Protein AF-A0A395RBD6-F1 (afdb_monomer_lite)

Foldseek 3Di:
DDDVVDLPDFDALPDDALDDDRVQRSVLSVVLSVLVVCCVVPVPVRPPDAWPQFDADDQDPQDQDDDDPPDPVVPRGRGHPQNSLVNSLNSQNQHGDLVVQVVLDDQSSLLLPQHGSGVLSSLCGGDNHDNVVSSVCSNPVSSVVSVVVPSVVCCCVVPVVCCVVVVVVVVVVVVVVVVVVVVCVVPVVPPPPDDDDDDD

Organism: Fusarium sporotrichioides (NCBI:txid5514)

Radius of gyration: 26.31 Å; chains: 1; bounding box: 45×47×94 Å

Sequence 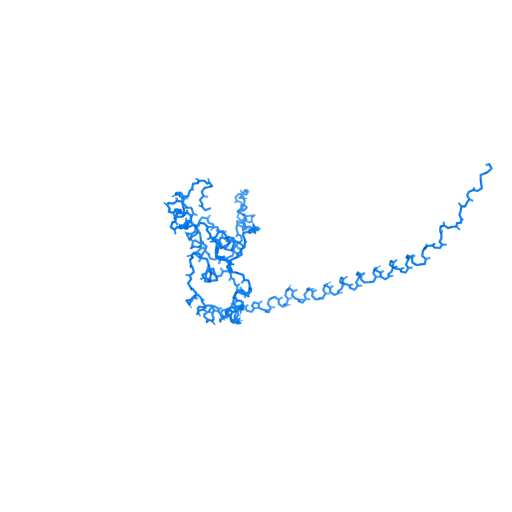(200 aa):
IYKEGDVTIGYIGFVRPAIGAIPPLAELQAQLWVLRLLQDRYPKEVPSTRDPEALETYELDYQLHARGNYSFWDTKRGVDHESYAYQLALDMGSAPCAWTVMKKGFKIFYTWAMGSNFNTKFRLVGPWKRNEAAENIMCNELFNVVKRSGGFVYLATYTLAPFLIFGTMSMALYAWFAIYNLFASCFGRRSEAGTSKTRK

Structure (mmCIF, N/CA/C/O backbone):
data_AF-A0A395RBD6-F1
#
_entry.id   AF-A0A395RBD6-F1
#
loop_
_atom_site.group_PDB
_atom_site.id
_atom_site.type_symbol
_atom_site.label_atom_id
_atom_site.label_alt_id
_atom_site.label_comp_id
_atom_site.label_asym_id
_atom_site.label_entity_id
_atom_site.label_seq_id
_atom_site.pdbx_PDB_ins_code
_atom_site.Cartn_x
_atom_site.Cartn_y
_atom_site.Cartn_z
_atom_site.occupancy
_atom_site.B_iso_or_equiv
_atom_site.auth_seq_id
_atom_site.auth_comp_id
_atom_site.auth_asym_id
_atom_site.auth_atom_id
_atom_site.pdbx_PDB_model_num
ATOM 1 N N . ILE A 1 1 ? -14.075 -9.346 1.133 1.00 85.75 1 ILE A N 1
ATOM 2 C CA . ILE A 1 1 ? -13.902 -9.612 2.589 1.00 85.75 1 ILE A CA 1
ATOM 3 C C . ILE A 1 1 ? -15.251 -9.841 3.241 1.00 85.75 1 ILE A C 1
ATOM 5 O O . ILE A 1 1 ? -15.414 -10.834 3.923 1.00 85.75 1 ILE A O 1
ATOM 9 N N . TYR A 1 2 ? -16.211 -8.958 3.016 1.00 88.50 2 TYR A N 1
ATOM 10 C CA . TYR A 1 2 ? -17.614 -9.128 3.384 1.00 88.50 2 TYR A CA 1
ATOM 11 C C . TYR A 1 2 ? -18.457 -9.069 2.104 1.00 88.50 2 TYR A C 1
ATOM 13 O O . TYR A 1 2 ? -17.916 -8.787 1.026 1.00 88.50 2 TYR A O 1
ATOM 21 N N . LYS A 1 3 ? -19.745 -9.390 2.203 1.00 86.50 3 LYS A N 1
ATOM 22 C CA . LYS A 1 3 ? -20.668 -9.320 1.068 1.00 86.50 3 LYS A CA 1
ATOM 23 C C . LYS A 1 3 ? -21.066 -7.862 0.839 1.00 86.50 3 LYS A C 1
ATOM 25 O O . LYS A 1 3 ? -21.309 -7.130 1.789 1.00 86.50 3 LYS A O 1
ATOM 30 N N . GLU A 1 4 ? -21.158 -7.431 -0.412 1.00 82.25 4 GLU A N 1
ATOM 31 C CA . GLU A 1 4 ? -21.652 -6.085 -0.706 1.00 82.25 4 GLU A CA 1
ATOM 32 C C . GLU A 1 4 ? -23.062 -5.882 -0.122 1.00 82.25 4 GLU A C 1
ATOM 34 O O . GLU A 1 4 ? -23.937 -6.740 -0.264 1.00 82.25 4 GLU A O 1
ATOM 39 N N . GLY A 1 5 ? -23.250 -4.773 0.598 1.00 84.44 5 GLY A N 1
ATOM 40 C CA . GLY A 1 5 ? -24.485 -4.466 1.323 1.00 84.44 5 GLY A CA 1
ATOM 41 C C . GLY A 1 5 ? -24.664 -5.180 2.670 1.00 84.44 5 GLY A C 1
ATOM 42 O O . GLY A 1 5 ? -25.632 -4.886 3.361 1.00 84.44 5 GLY A O 1
ATOM 43 N N . ASP A 1 6 ? -23.757 -6.078 3.072 1.00 91.56 6 ASP A N 1
ATOM 44 C CA . ASP A 1 6 ? -23.802 -6.749 4.378 1.00 91.56 6 ASP A CA 1
ATOM 45 C C . ASP A 1 6 ? -22.401 -6.883 4.997 1.00 91.56 6 ASP A C 1
ATOM 47 O O . ASP A 1 6 ? -21.588 -7.730 4.614 1.00 91.56 6 ASP A O 1
ATOM 51 N N . VAL A 1 7 ? -22.133 -6.038 5.995 1.00 93.81 7 VAL A N 1
ATOM 52 C CA . VAL A 1 7 ? -20.860 -5.994 6.732 1.00 93.81 7 VAL A CA 1
ATOM 53 C C . VAL A 1 7 ? -20.871 -6.828 8.016 1.00 93.81 7 VAL A C 1
ATOM 55 O O . VAL A 1 7 ? -19.865 -6.860 8.724 1.00 93.81 7 VAL A O 1
ATOM 58 N N . THR A 1 8 ? -21.971 -7.516 8.342 1.00 93.62 8 THR A N 1
ATOM 59 C CA . THR A 1 8 ? -22.118 -8.226 9.627 1.00 93.62 8 THR A CA 1
ATOM 60 C C . THR A 1 8 ? -21.184 -9.431 9.759 1.00 93.62 8 THR A C 1
ATOM 62 O O . THR A 1 8 ? -20.792 -9.790 10.870 1.00 93.62 8 THR A O 1
ATOM 65 N N . ILE A 1 9 ? -20.777 -10.024 8.631 1.00 94.31 9 ILE A N 1
ATOM 66 C CA . ILE A 1 9 ? -19.893 -11.191 8.562 1.00 94.31 9 ILE A CA 1
ATOM 67 C C . ILE A 1 9 ? -18.679 -10.870 7.681 1.00 94.31 9 ILE A C 1
ATOM 69 O O . ILE A 1 9 ? -18.818 -10.487 6.519 1.00 94.31 9 ILE A O 1
ATOM 73 N N . GLY A 1 10 ? -17.474 -11.063 8.228 1.00 92.50 10 GLY A N 1
ATOM 74 C CA . GLY A 1 10 ? -16.204 -10.878 7.525 1.00 92.50 10 GLY A CA 1
ATOM 75 C C . GLY A 1 10 ? -15.415 -12.179 7.380 1.00 92.50 10 GLY A C 1
ATOM 76 O O . GLY A 1 10 ? -15.199 -12.903 8.349 1.00 92.50 10 GLY A O 1
ATOM 77 N N . TYR A 1 11 ? -14.933 -12.454 6.169 1.00 92.12 11 TYR A N 1
ATOM 78 C CA . TYR A 1 11 ? -14.035 -13.565 5.854 1.00 92.12 11 TYR A CA 1
ATOM 79 C C . TYR A 1 11 ? -12.585 -13.074 5.845 1.00 92.12 11 TYR A C 1
ATOM 81 O O . TYR A 1 11 ? -12.179 -12.316 4.959 1.00 92.12 11 TYR A O 1
ATOM 89 N N . ILE A 1 12 ? -11.796 -13.524 6.822 1.00 94.19 12 ILE A N 1
ATOM 90 C CA . ILE A 1 12 ? -10.408 -13.093 7.042 1.00 94.19 12 ILE A CA 1
ATOM 91 C C . ILE A 1 12 ? -9.467 -14.291 6.911 1.00 94.19 12 ILE A C 1
ATOM 93 O O . ILE A 1 12 ? -9.759 -15.376 7.402 1.00 94.19 12 ILE A O 1
ATOM 97 N N . GLY A 1 13 ? -8.339 -14.108 6.228 1.00 89.56 13 GLY A N 1
ATOM 98 C CA . GLY A 1 13 ? -7.336 -15.153 6.011 1.00 89.56 13 GLY A CA 1
ATOM 99 C C . GLY A 1 13 ? -7.699 -16.168 4.923 1.00 89.56 13 GLY A C 1
ATOM 100 O O . GLY A 1 13 ? -6.885 -17.029 4.601 1.00 89.56 13 GLY A O 1
ATOM 101 N N . PHE A 1 14 ? -8.868 -16.040 4.286 1.00 86.50 14 PHE A N 1
ATOM 102 C CA . PHE A 1 14 ? -9.310 -16.882 3.164 1.00 86.50 14 PHE A CA 1
ATOM 103 C C . PHE A 1 14 ? -8.678 -16.464 1.823 1.00 86.50 14 PHE A C 1
ATOM 105 O O . PHE A 1 14 ? -9.319 -16.500 0.775 1.00 86.50 14 PHE A O 1
ATOM 112 N N . VAL A 1 15 ? -7.411 -16.050 1.850 1.00 83.06 15 VAL A N 1
ATOM 113 C CA . VAL A 1 15 ? -6.622 -15.692 0.667 1.00 83.06 15 VAL A CA 1
ATOM 114 C C . VAL A 1 15 ? -5.314 -16.467 0.675 1.00 83.06 15 VAL A C 1
ATOM 116 O O . VAL A 1 15 ? -4.671 -16.621 1.712 1.00 83.06 15 VAL A O 1
ATOM 119 N N . ARG A 1 16 ? -4.909 -16.958 -0.498 1.00 81.62 16 ARG A N 1
ATOM 120 C CA . ARG A 1 16 ? -3.630 -17.648 -0.683 1.00 81.62 16 ARG A CA 1
ATOM 121 C C . ARG A 1 16 ? -2.725 -16.793 -1.574 1.00 81.62 16 ARG A C 1
ATOM 123 O O . ARG A 1 16 ? -2.786 -16.951 -2.797 1.00 81.62 16 ARG A O 1
ATOM 130 N N . PRO A 1 17 ? -1.910 -15.896 -0.991 1.00 79.38 17 PRO A N 1
ATOM 131 C CA . PRO A 1 17 ? -0.970 -15.105 -1.769 1.00 79.38 17 PRO A CA 1
ATOM 132 C C . PRO A 1 17 ? 0.049 -16.013 -2.460 1.00 79.38 17 PRO A C 1
ATOM 134 O O . PRO A 1 17 ? 0.444 -17.051 -1.922 1.00 79.38 17 PRO A O 1
ATOM 137 N N . ALA A 1 18 ? 0.480 -15.622 -3.657 1.00 71.75 18 ALA A N 1
ATOM 138 C CA . ALA A 1 18 ? 1.516 -16.346 -4.390 1.00 71.75 18 ALA A CA 1
ATOM 139 C C . ALA A 1 18 ? 2.879 -16.314 -3.684 1.00 71.75 18 ALA A C 1
ATOM 141 O O . ALA A 1 18 ? 3.575 -17.326 -3.611 1.00 71.75 18 ALA A O 1
ATOM 142 N N . ILE A 1 19 ? 3.253 -15.129 -3.205 1.00 75.31 19 ILE A N 1
ATOM 143 C CA . ILE A 1 19 ? 4.509 -14.811 -2.530 1.00 75.31 19 ILE A CA 1
ATOM 144 C C . ILE A 1 19 ? 4.142 -13.822 -1.431 1.00 75.31 19 ILE A C 1
ATOM 146 O O . ILE A 1 19 ? 3.544 -12.802 -1.734 1.00 75.31 19 ILE A O 1
ATOM 150 N N . GLY A 1 20 ? 4.469 -14.120 -0.176 1.00 82.31 20 GLY A N 1
ATOM 151 C CA . GLY A 1 20 ? 4.182 -13.235 0.954 1.00 82.31 20 GLY A CA 1
ATOM 152 C C . GLY A 1 20 ? 3.430 -13.926 2.086 1.00 82.31 20 GLY A C 1
ATOM 153 O O . GLY A 1 20 ? 2.997 -15.074 1.981 1.00 82.31 20 GLY A O 1
ATOM 154 N N . ALA A 1 21 ? 3.317 -13.225 3.210 1.00 86.88 21 ALA A N 1
ATOM 155 C CA . ALA A 1 21 ? 2.772 -13.775 4.443 1.00 86.88 21 ALA A CA 1
ATOM 156 C C . ALA A 1 21 ? 1.261 -13.515 4.560 1.00 86.88 21 ALA A C 1
ATOM 158 O O . ALA A 1 21 ? 0.788 -12.409 4.294 1.00 86.88 21 ALA A O 1
ATOM 159 N N . ILE A 1 22 ? 0.511 -14.526 5.009 1.00 89.56 22 ILE A N 1
ATOM 160 C CA . ILE A 1 22 ? -0.931 -14.421 5.287 1.00 89.56 22 ILE A CA 1
ATOM 161 C C . ILE A 1 22 ? -1.225 -13.540 6.514 1.00 89.56 22 ILE A C 1
ATOM 163 O O . ILE A 1 22 ? -2.139 -12.727 6.411 1.00 89.56 22 ILE A O 1
ATOM 167 N N . PRO A 1 23 ? -0.489 -13.622 7.647 1.00 94.06 23 PRO A N 1
ATOM 168 C CA . PRO A 1 23 ? -0.835 -12.840 8.837 1.00 94.06 23 PRO A CA 1
ATOM 169 C C . PRO A 1 23 ? -0.911 -11.317 8.606 1.00 94.06 23 PRO A C 1
ATOM 171 O O . PRO A 1 23 ? -1.897 -10.725 9.039 1.00 94.06 23 PRO A O 1
ATOM 174 N N . PRO A 1 24 ? 0.018 -10.675 7.863 1.00 92.69 24 PRO A N 1
ATOM 175 C CA . PRO A 1 24 ? -0.110 -9.256 7.525 1.00 92.69 24 PRO A CA 1
ATOM 176 C C . PRO A 1 24 ? -1.350 -8.930 6.684 1.00 92.69 24 PRO A C 1
ATOM 178 O O . PRO A 1 24 ? -2.003 -7.918 6.923 1.00 92.69 24 PRO A O 1
ATOM 181 N N . LEU A 1 25 ? -1.716 -9.794 5.731 1.00 92.69 25 LEU A N 1
ATOM 182 C CA . LEU A 1 25 ? -2.937 -9.603 4.943 1.00 92.69 25 LEU A CA 1
ATOM 183 C C . LEU A 1 25 ? -4.185 -9.773 5.804 1.00 92.69 25 LEU A C 1
ATOM 185 O O . LEU A 1 25 ? -5.108 -8.976 5.695 1.00 92.69 25 LEU A O 1
ATOM 189 N N . ALA A 1 26 ? -4.208 -10.788 6.667 1.00 95.00 26 ALA A N 1
ATOM 190 C CA . ALA A 1 26 ? -5.310 -11.026 7.590 1.00 95.00 26 ALA A CA 1
ATOM 191 C C . ALA A 1 26 ? -5.511 -9.835 8.540 1.00 95.00 26 ALA A C 1
ATOM 193 O O . ALA A 1 26 ? -6.647 -9.457 8.808 1.00 95.00 26 ALA A O 1
ATOM 194 N N . GLU A 1 27 ? -4.426 -9.196 8.986 1.00 95.88 27 GLU A N 1
ATOM 195 C CA . GLU A 1 27 ? -4.488 -7.949 9.750 1.00 95.88 27 GLU A CA 1
ATOM 196 C C . GLU A 1 27 ? -5.162 -6.826 8.943 1.00 95.88 27 GLU A C 1
ATOM 198 O O . GLU A 1 27 ? -6.142 -6.258 9.418 1.00 95.88 27 GLU A O 1
ATOM 203 N N . LEU A 1 28 ? -4.714 -6.543 7.712 1.00 95.31 28 LEU A N 1
ATOM 204 C CA . LEU A 1 28 ? -5.321 -5.497 6.870 1.00 95.31 28 LEU A CA 1
ATOM 205 C C . LEU A 1 28 ? -6.792 -5.801 6.537 1.00 95.31 28 LEU A C 1
ATOM 207 O O . LEU A 1 28 ? -7.636 -4.905 6.555 1.00 95.31 28 LEU A O 1
ATOM 211 N N . GLN A 1 29 ? -7.123 -7.070 6.282 1.00 95.12 29 GLN A N 1
ATOM 212 C CA . GLN A 1 29 ? -8.499 -7.527 6.071 1.00 95.12 29 GLN A CA 1
ATOM 213 C C . GLN 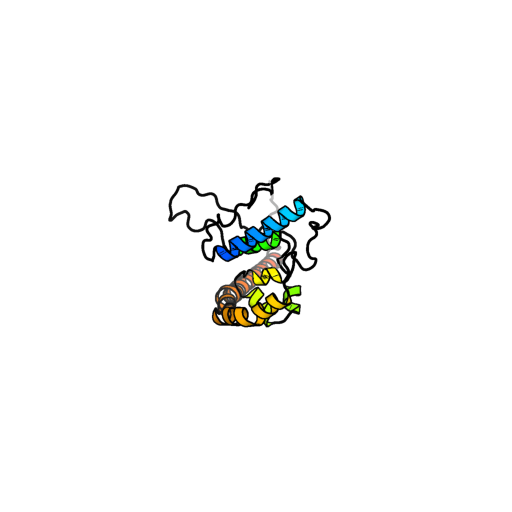A 1 29 ? -9.366 -7.284 7.311 1.00 95.12 29 GLN A C 1
ATOM 215 O O . GLN A 1 29 ? -10.488 -6.790 7.186 1.00 95.12 29 GLN A O 1
ATOM 220 N N . ALA A 1 30 ? -8.844 -7.598 8.502 1.00 96.31 30 ALA A N 1
ATOM 221 C CA . ALA A 1 30 ? -9.523 -7.353 9.769 1.00 96.31 30 ALA A CA 1
ATOM 222 C C . ALA A 1 30 ? -9.739 -5.859 10.005 1.00 96.31 30 ALA A C 1
ATOM 224 O O . ALA A 1 30 ? -10.842 -5.445 10.348 1.00 96.31 30 ALA A O 1
ATOM 225 N N . GLN A 1 31 ? -8.712 -5.042 9.776 1.00 95.56 31 GLN A N 1
ATOM 226 C CA . GLN A 1 31 ? -8.789 -3.593 9.926 1.00 95.56 31 GLN A CA 1
ATOM 227 C C . GLN A 1 31 ? -9.850 -2.969 9.022 1.00 95.56 31 GLN A C 1
ATOM 229 O O . GLN A 1 31 ? -10.631 -2.140 9.491 1.00 95.56 31 GLN A O 1
ATOM 234 N N . LEU A 1 32 ? -9.896 -3.369 7.748 1.00 94.88 32 LEU A N 1
ATOM 235 C CA . LEU A 1 32 ? -10.894 -2.874 6.805 1.00 94.88 32 LEU A CA 1
ATOM 236 C C . LEU A 1 32 ? -12.298 -3.322 7.213 1.00 94.88 32 LEU A C 1
ATOM 238 O O . LEU A 1 32 ? -13.218 -2.510 7.224 1.00 94.88 32 LEU A O 1
ATOM 242 N N . TRP A 1 33 ? -12.474 -4.594 7.574 1.00 95.94 33 TRP A N 1
ATOM 243 C CA . TRP A 1 33 ? -13.781 -5.100 7.984 1.00 95.94 33 TRP A CA 1
ATOM 244 C C . TRP A 1 33 ? -14.292 -4.424 9.259 1.00 95.94 33 TRP A C 1
ATOM 246 O O . TRP A 1 33 ? -15.419 -3.940 9.273 1.00 95.94 33 TRP A O 1
ATOM 256 N N . VAL A 1 34 ? -13.456 -4.315 10.295 1.00 95.75 34 VAL A N 1
ATOM 257 C CA . VAL A 1 34 ? -13.815 -3.641 11.552 1.00 95.75 34 VAL A CA 1
ATOM 258 C C . VAL A 1 34 ? -14.136 -2.169 11.307 1.00 95.75 34 VAL A C 1
ATOM 260 O O . VAL A 1 34 ? -15.124 -1.673 11.837 1.00 95.75 34 VAL A O 1
ATOM 263 N N . LEU A 1 35 ? -13.358 -1.476 10.470 1.00 94.69 35 LEU A N 1
ATOM 264 C CA . LEU A 1 35 ? -13.648 -0.092 10.091 1.00 94.69 35 LEU A CA 1
ATOM 265 C C . LEU A 1 35 ? -15.039 0.033 9.455 1.00 94.69 35 LEU A C 1
ATOM 267 O O . LEU A 1 35 ? -15.814 0.900 9.847 1.00 94.69 35 LEU A O 1
ATOM 271 N N . ARG A 1 36 ? -15.372 -0.849 8.508 1.00 94.00 36 ARG A N 1
ATOM 272 C CA . ARG A 1 36 ? -16.669 -0.842 7.815 1.00 94.00 36 ARG A CA 1
ATOM 273 C C . ARG A 1 36 ? -17.822 -1.197 8.749 1.00 94.00 36 ARG A C 1
ATOM 275 O O . ARG A 1 36 ? -18.864 -0.557 8.688 1.00 94.00 36 ARG A O 1
ATOM 282 N N . LEU A 1 37 ? -17.609 -2.146 9.657 1.00 94.88 37 LEU A N 1
ATOM 283 C CA . LEU A 1 37 ? -18.575 -2.504 10.692 1.00 94.88 37 LEU A CA 1
ATOM 284 C C . LEU A 1 37 ? -18.853 -1.327 11.640 1.00 94.88 37 LEU A C 1
ATOM 286 O O . LEU A 1 37 ? -20.000 -1.086 12.004 1.00 94.88 37 LEU A O 1
ATOM 290 N N . LEU A 1 38 ? -17.820 -0.578 12.032 1.00 94.88 38 LEU A N 1
ATOM 291 C CA . LEU A 1 38 ? -17.978 0.611 12.871 1.00 94.88 38 LEU A CA 1
ATOM 292 C C . LEU A 1 38 ? -18.680 1.750 12.127 1.00 94.88 38 LEU A C 1
ATOM 294 O O . LEU A 1 38 ? -19.543 2.390 12.713 1.00 94.88 38 LEU A O 1
ATOM 298 N N . GLN A 1 39 ? -18.358 1.973 10.852 1.00 93.94 39 GLN A N 1
ATOM 299 C CA . GLN A 1 39 ? -19.030 2.971 10.009 1.00 93.94 39 GLN A CA 1
ATOM 300 C C . GLN A 1 39 ? -20.522 2.664 9.821 1.00 93.94 39 GLN A C 1
ATOM 302 O O . GLN A 1 39 ? -21.337 3.580 9.828 1.00 93.94 39 GLN A O 1
ATOM 307 N N . ASP A 1 40 ? -20.881 1.387 9.679 1.00 93.00 40 ASP A N 1
ATOM 308 C CA . ASP A 1 40 ? -22.272 0.938 9.564 1.00 93.00 40 ASP A CA 1
ATOM 309 C C . ASP A 1 40 ? -23.047 1.115 10.881 1.00 93.00 40 ASP A C 1
ATOM 311 O O . ASP A 1 40 ? -24.165 1.628 10.903 1.00 93.00 40 ASP A O 1
ATOM 315 N N . ARG A 1 41 ? -22.425 0.752 12.010 1.00 93.56 41 ARG A N 1
ATOM 316 C CA . ARG A 1 41 ? -23.056 0.796 13.341 1.00 93.56 41 ARG A CA 1
ATOM 317 C C . ARG A 1 41 ? -23.098 2.199 13.951 1.00 93.56 41 ARG A C 1
ATOM 319 O O . ARG A 1 41 ? -24.028 2.505 14.692 1.00 93.56 41 ARG A O 1
ATOM 326 N N . TYR A 1 42 ? -22.093 3.020 13.657 1.00 94.56 42 TYR A N 1
ATOM 327 C CA . TYR A 1 42 ? -21.841 4.332 14.261 1.00 94.56 42 TYR A CA 1
ATOM 328 C C . TYR A 1 42 ? -21.450 5.369 13.189 1.00 94.56 42 TYR A C 1
ATOM 330 O O . TYR A 1 42 ? -20.339 5.908 13.206 1.00 94.56 42 TYR A O 1
ATOM 338 N N . PRO A 1 43 ? -22.341 5.673 12.223 1.00 92.00 43 PRO A N 1
ATOM 339 C CA . PRO A 1 43 ? -22.006 6.514 11.069 1.00 92.00 43 PRO A CA 1
ATOM 340 C C . PRO A 1 43 ? -21.704 7.974 11.430 1.00 92.00 43 PRO A C 1
ATOM 342 O O . PRO A 1 43 ? -21.083 8.688 10.643 1.00 92.00 43 PRO A O 1
ATOM 345 N N . LYS A 1 44 ? -22.155 8.443 12.602 1.00 91.19 44 LYS A N 1
ATOM 346 C CA . LYS A 1 44 ? -21.903 9.811 13.077 1.00 91.19 44 LYS A CA 1
ATOM 347 C C . LYS A 1 44 ? -20.531 9.929 13.736 1.00 91.19 44 LYS A C 1
ATOM 349 O O . LYS A 1 44 ? -19.849 10.930 13.548 1.00 91.19 44 LYS A O 1
ATOM 354 N N . GLU A 1 45 ? -20.146 8.919 14.508 1.00 91.38 45 GLU A N 1
ATOM 355 C CA . GLU A 1 45 ? -18.895 8.866 15.259 1.00 91.38 45 GLU A CA 1
ATOM 356 C C . GLU A 1 45 ? -17.717 8.452 14.375 1.00 91.38 45 GLU A C 1
ATOM 358 O O . GLU A 1 45 ? -16.605 8.949 14.548 1.00 91.38 45 GLU A O 1
ATOM 363 N N . VAL A 1 46 ? -17.966 7.561 13.411 1.00 89.69 46 VAL A N 1
ATOM 364 C CA . VAL A 1 46 ? -16.974 7.079 12.447 1.00 89.69 46 VAL A CA 1
ATOM 365 C C . VAL A 1 46 ? -17.452 7.429 11.038 1.00 89.69 46 VAL A C 1
ATOM 367 O O . VAL A 1 46 ? -17.975 6.575 10.320 1.00 89.69 46 VAL A O 1
ATOM 370 N N . PRO A 1 47 ? -17.309 8.695 10.615 1.00 83.00 47 PRO A N 1
ATOM 371 C CA . PRO A 1 47 ? -17.697 9.091 9.274 1.00 83.00 47 PRO A CA 1
ATOM 372 C C . PRO A 1 47 ? -16.796 8.418 8.229 1.00 83.00 47 PRO A C 1
ATOM 374 O O . PRO A 1 47 ? -15.622 8.132 8.465 1.00 83.00 47 PRO A O 1
ATOM 377 N N . SER A 1 48 ? -17.333 8.200 7.027 1.00 81.69 48 SER A N 1
ATOM 378 C CA . SER A 1 48 ? -16.587 7.623 5.892 1.00 81.69 48 SER A CA 1
ATOM 379 C C . SER A 1 48 ? -15.610 8.607 5.226 1.00 81.69 48 SER A C 1
ATOM 381 O O . SER A 1 48 ? -15.160 8.381 4.102 1.00 81.69 48 SER A O 1
ATOM 383 N N . THR A 1 49 ? -15.287 9.710 5.901 1.00 83.81 49 THR A N 1
ATOM 384 C CA . THR A 1 49 ? -14.373 10.739 5.407 1.00 83.81 49 THR A CA 1
ATOM 385 C C . THR A 1 49 ? -12.949 10.196 5.376 1.00 83.81 49 THR A C 1
ATOM 387 O O . THR A 1 49 ? -12.468 9.626 6.356 1.00 83.81 49 THR A O 1
ATOM 390 N N . ARG A 1 50 ? -12.263 10.370 4.247 1.00 82.81 50 ARG A N 1
ATOM 391 C CA . ARG A 1 50 ? -10.869 9.942 4.091 1.00 82.81 50 ARG A CA 1
ATOM 392 C C . ARG A 1 50 ? -9.895 10.964 4.655 1.00 82.81 50 ARG A C 1
ATOM 394 O O . ARG A 1 50 ? -10.193 12.155 4.711 1.00 82.81 50 ARG A O 1
ATOM 401 N N . ASP A 1 51 ? -8.720 10.473 5.033 1.00 84.44 51 ASP A N 1
ATOM 402 C CA . ASP A 1 51 ? -7.589 11.317 5.409 1.00 84.44 51 ASP A CA 1
ATOM 403 C C . ASP A 1 51 ? -7.138 12.140 4.181 1.00 84.44 51 ASP A C 1
ATOM 405 O O . ASP A 1 51 ? -6.926 11.549 3.119 1.00 84.44 51 ASP A O 1
ATOM 409 N N . PRO A 1 52 ? -6.985 13.474 4.289 1.00 86.31 52 PRO A N 1
ATOM 410 C CA . PRO A 1 52 ? -6.522 14.320 3.186 1.00 86.31 52 PRO A CA 1
ATOM 411 C C . PRO A 1 52 ? -5.146 13.933 2.630 1.00 86.31 52 PRO A C 1
ATOM 413 O O . PRO A 1 52 ? -4.816 14.278 1.499 1.00 86.31 52 PRO A O 1
ATOM 416 N N . GLU A 1 53 ? -4.316 13.257 3.428 1.00 87.31 53 GLU A N 1
ATOM 417 C CA . GLU A 1 53 ? -2.981 12.815 3.019 1.00 87.31 53 GLU A CA 1
ATOM 418 C C . GLU A 1 53 ? -2.972 11.425 2.359 1.00 87.31 53 GLU A C 1
ATOM 420 O O . GLU A 1 53 ? -1.910 10.962 1.916 1.00 87.31 53 GLU A O 1
ATOM 425 N N . ALA A 1 54 ? -4.128 10.755 2.306 1.00 88.25 54 ALA A N 1
ATOM 426 C CA . ALA A 1 54 ? -4.291 9.461 1.662 1.00 88.25 54 ALA A CA 1
ATOM 427 C C . ALA A 1 54 ? -4.620 9.599 0.169 1.00 88.25 54 ALA A C 1
ATOM 429 O O . ALA A 1 54 ? -5.241 10.570 -0.261 1.00 88.25 54 ALA A O 1
ATOM 430 N N . LEU A 1 55 ? -4.216 8.607 -0.628 1.00 88.19 55 LEU A N 1
ATOM 431 C CA . LEU A 1 55 ? -4.582 8.551 -2.043 1.00 88.19 55 LEU A CA 1
ATOM 432 C C . LEU A 1 55 ? -6.089 8.325 -2.237 1.00 88.19 55 LEU A C 1
ATOM 434 O O . LEU A 1 55 ? -6.766 7.656 -1.445 1.00 88.19 55 LEU A O 1
ATOM 438 N N . GLU A 1 56 ? -6.593 8.827 -3.362 1.00 85.25 56 GLU A N 1
ATOM 439 C CA . GLU A 1 56 ? -7.901 8.442 -3.884 1.00 85.25 56 GLU A CA 1
ATOM 440 C C . GLU A 1 56 ? -7.928 6.952 -4.245 1.00 85.25 56 GLU A C 1
ATOM 442 O O . GLU A 1 56 ? -6.903 6.354 -4.580 1.00 85.25 56 GLU A O 1
ATOM 447 N N . THR A 1 57 ? -9.110 6.334 -4.164 1.00 82.06 57 THR A N 1
ATOM 448 C CA . THR A 1 57 ? -9.245 4.930 -4.563 1.00 82.06 57 THR A CA 1
ATOM 449 C C . THR A 1 57 ? -9.174 4.827 -6.067 1.00 82.06 57 THR A C 1
ATOM 451 O O . THR A 1 57 ? -9.929 5.472 -6.788 1.00 82.06 57 THR A O 1
ATOM 454 N N . TYR A 1 58 ? -8.311 3.930 -6.505 1.00 83.75 58 TYR A N 1
ATOM 455 C CA . TYR A 1 58 ? -8.327 3.349 -7.827 1.00 83.75 58 TYR A CA 1
ATOM 456 C C . TYR A 1 58 ? -8.280 1.832 -7.664 1.00 83.75 58 TYR A C 1
ATOM 458 O O . TYR A 1 58 ? -7.915 1.322 -6.600 1.00 83.75 58 TYR A O 1
ATOM 466 N N . GLU A 1 59 ? -8.692 1.112 -8.697 1.00 73.75 59 GLU A N 1
ATOM 467 C CA . GLU A 1 59 ? -8.582 -0.340 -8.703 1.00 73.75 59 GLU A CA 1
ATOM 468 C C . GLU A 1 59 ? -7.215 -0.734 -9.248 1.00 73.75 59 GLU A C 1
ATOM 470 O O . GLU A 1 59 ? -6.855 -0.411 -10.382 1.00 73.75 59 GLU A O 1
ATOM 475 N N . LEU A 1 60 ? -6.439 -1.424 -8.419 1.00 71.12 60 LEU A N 1
ATOM 476 C CA . LEU A 1 60 ? -5.334 -2.238 -8.902 1.00 71.12 60 LEU A CA 1
ATOM 477 C C . LEU A 1 60 ? -5.880 -3.549 -9.474 1.00 71.12 60 LEU A C 1
ATOM 479 O O . LEU A 1 60 ? -7.005 -3.951 -9.186 1.00 71.12 60 LEU A O 1
ATOM 483 N N . ASP A 1 61 ? -5.077 -4.267 -10.252 1.00 66.38 61 ASP A N 1
ATOM 484 C CA . ASP A 1 61 ? -5.414 -5.649 -10.591 1.00 66.38 61 ASP A CA 1
ATOM 485 C C . ASP A 1 61 ? -5.134 -6.551 -9.375 1.00 66.38 61 ASP A C 1
ATOM 487 O O . ASP A 1 61 ? -4.081 -7.171 -9.239 1.00 66.38 61 ASP A O 1
ATOM 491 N N . TYR A 1 62 ? -6.052 -6.517 -8.407 1.00 63.69 62 TYR A N 1
ATOM 492 C CA . TYR A 1 62 ? -6.014 -7.308 -7.171 1.00 63.69 62 TYR A CA 1
ATOM 493 C C . TYR A 1 62 ? -7.030 -8.458 -7.192 1.00 63.69 62 TYR A C 1
ATOM 495 O O . TYR A 1 62 ? -7.208 -9.144 -6.176 1.00 63.69 62 TYR A O 1
ATOM 503 N N . GLN A 1 63 ? -7.755 -8.620 -8.304 1.00 60.00 63 GLN A N 1
ATOM 504 C CA . GLN A 1 63 ? -8.917 -9.492 -8.367 1.00 60.00 63 GLN A CA 1
ATOM 505 C C . GLN A 1 63 ? -8.521 -10.944 -8.089 1.00 60.00 63 GLN A C 1
ATOM 507 O O . GLN A 1 63 ? -7.528 -11.470 -8.588 1.00 60.00 63 GLN A O 1
ATOM 512 N N . LEU A 1 64 ? -9.336 -11.608 -7.267 1.00 57.88 64 LEU A N 1
ATOM 513 C CA . LEU A 1 64 ? -9.241 -13.047 -7.057 1.00 57.88 64 LEU A CA 1
ATOM 514 C C . LEU A 1 64 ? -9.561 -13.736 -8.382 1.00 57.88 64 LEU A C 1
ATOM 516 O O . LEU A 1 64 ? -10.728 -13.859 -8.754 1.00 57.88 64 LEU A O 1
ATOM 520 N N . HIS A 1 65 ? -8.538 -14.206 -9.089 1.00 55.53 65 HIS A N 1
ATOM 521 C CA . HIS A 1 65 ? -8.769 -15.003 -10.283 1.00 55.53 65 HIS A CA 1
ATOM 522 C C . HIS A 1 65 ? -9.454 -16.309 -9.872 1.00 55.53 65 HIS A C 1
ATOM 524 O O . HIS A 1 65 ? -8.931 -17.090 -9.067 1.00 55.53 65 HIS A O 1
ATOM 530 N N . ALA A 1 66 ? -10.668 -16.516 -10.392 1.00 46.94 66 ALA A N 1
ATOM 531 C CA . ALA A 1 66 ? -11.451 -17.707 -10.116 1.00 46.94 66 ALA A CA 1
ATOM 532 C C . ALA A 1 66 ? -10.634 -18.952 -10.475 1.00 46.94 66 ALA A C 1
ATOM 534 O O . ALA A 1 66 ? -10.045 -19.049 -11.554 1.00 46.94 66 ALA A O 1
ATOM 535 N N . ARG A 1 67 ? -10.609 -19.923 -9.559 1.00 46.25 67 ARG A N 1
ATOM 536 C CA . ARG A 1 67 ? -10.056 -21.243 -9.852 1.00 46.25 67 ARG A CA 1
ATOM 537 C C . ARG A 1 67 ? -10.861 -21.846 -11.003 1.00 46.25 67 ARG A C 1
ATOM 539 O O . ARG A 1 67 ? -12.027 -22.180 -10.822 1.00 46.25 67 ARG A O 1
ATOM 546 N N . GLY A 1 68 ? -10.223 -22.021 -12.158 1.00 54.69 68 GLY A N 1
ATOM 547 C CA . GLY A 1 68 ? -10.594 -23.097 -13.072 1.00 54.69 68 GLY A CA 1
ATOM 548 C C . GLY A 1 68 ? -10.315 -24.466 -12.431 1.00 54.69 68 GLY A C 1
ATOM 549 O O . GLY A 1 68 ? -10.168 -24.581 -11.212 1.00 54.69 68 GLY A O 1
ATOM 550 N N . ASN A 1 69 ? -10.219 -25.510 -13.257 1.00 48.25 69 ASN A N 1
ATOM 551 C CA . ASN A 1 69 ? -9.940 -26.885 -12.826 1.00 48.25 69 ASN A CA 1
ATOM 552 C C . ASN A 1 69 ? -8.827 -26.966 -11.758 1.00 48.25 69 ASN A C 1
ATOM 554 O O . ASN A 1 69 ? -7.851 -26.220 -11.805 1.00 48.25 69 ASN A O 1
ATOM 558 N N . TYR A 1 70 ? -8.985 -27.896 -10.806 1.00 49.53 70 TYR A N 1
ATOM 559 C CA . TYR A 1 70 ? -8.176 -28.131 -9.592 1.00 49.53 70 TYR A CA 1
ATOM 560 C C . TYR A 1 70 ? -6.709 -28.564 -9.859 1.00 49.53 70 TYR A C 1
ATOM 562 O O . TYR A 1 70 ? -6.147 -29.398 -9.156 1.00 49.53 70 TYR A O 1
ATOM 570 N N . SER A 1 71 ? -6.062 -28.027 -10.889 1.00 55.66 71 SER A N 1
ATOM 571 C CA . SER A 1 71 ? -4.661 -28.271 -11.204 1.00 55.66 71 SER A CA 1
ATOM 572 C C . SER A 1 71 ? -3.783 -27.342 -10.375 1.00 55.66 71 SER A C 1
ATOM 574 O O . SER A 1 71 ? -3.750 -26.128 -10.579 1.00 55.66 71 SER A O 1
ATOM 576 N N . PHE A 1 72 ? -3.053 -27.925 -9.424 1.00 50.19 72 PHE A N 1
ATOM 577 C CA . PHE A 1 72 ? -2.099 -27.236 -8.546 1.00 50.19 72 PHE A CA 1
ATOM 578 C C . PHE A 1 72 ? -1.020 -26.444 -9.313 1.00 50.19 72 PHE A C 1
ATOM 580 O O . PHE A 1 72 ? -0.476 -25.471 -8.785 1.00 50.19 72 PHE A O 1
ATOM 587 N N . TRP A 1 73 ? -0.723 -26.841 -10.554 1.00 54.09 73 TRP A N 1
ATOM 588 C CA . TRP A 1 73 ? 0.276 -26.206 -11.416 1.00 54.09 73 TRP A CA 1
ATOM 589 C C . TRP A 1 73 ? -0.287 -25.018 -12.206 1.00 54.09 73 TRP A C 1
ATOM 591 O O . TRP A 1 73 ? 0.421 -24.024 -12.358 1.00 54.09 73 TRP A O 1
ATOM 601 N N . ASP A 1 74 ? -1.568 -25.070 -12.587 1.00 51.91 74 ASP A N 1
ATOM 602 C CA . ASP A 1 74 ? -2.267 -23.990 -13.307 1.00 51.91 74 ASP A CA 1
ATOM 603 C C . ASP A 1 74 ? -2.815 -22.907 -12.360 1.00 51.91 74 ASP A C 1
ATOM 605 O O . ASP A 1 74 ? -3.018 -21.765 -12.755 1.00 51.91 74 ASP A O 1
ATOM 609 N N . THR A 1 75 ? -3.006 -23.245 -11.077 1.00 53.88 75 THR A N 1
ATOM 610 C CA . THR A 1 75 ? -3.503 -22.340 -10.017 1.00 53.88 75 THR A CA 1
ATOM 611 C C . THR A 1 75 ? -2.407 -21.827 -9.075 1.00 53.88 75 THR A C 1
ATOM 613 O O . THR A 1 75 ? -2.667 -21.426 -7.932 1.00 53.88 75 THR A O 1
ATOM 616 N N . LYS A 1 76 ? -1.148 -21.787 -9.529 1.00 47.75 76 LYS A N 1
ATOM 617 C CA . LYS A 1 76 ? -0.139 -20.948 -8.867 1.00 47.75 76 LYS A CA 1
ATOM 618 C C . LYS A 1 76 ? -0.564 -19.487 -9.053 1.00 47.75 76 LYS A C 1
ATOM 620 O O . LYS A 1 76 ? -0.476 -19.007 -10.172 1.00 47.75 76 LYS A O 1
ATOM 625 N N . ARG A 1 77 ? -0.906 -18.792 -7.952 1.00 56.53 77 ARG A N 1
ATOM 626 C CA . ARG A 1 77 ? -1.175 -17.330 -7.832 1.00 56.53 77 ARG A CA 1
ATOM 627 C C . ARG A 1 77 ? -2.658 -16.924 -7.852 1.00 56.53 77 ARG A C 1
ATOM 629 O O . ARG A 1 77 ? -3.110 -16.263 -8.771 1.00 56.53 77 ARG A O 1
ATOM 636 N N . GLY A 1 78 ? -3.406 -17.268 -6.798 1.00 62.31 78 GLY A N 1
ATOM 637 C CA . GLY A 1 78 ? -4.792 -16.792 -6.654 1.00 62.31 78 GLY A CA 1
ATOM 638 C C . GLY A 1 78 ? -4.903 -15.277 -6.430 1.00 62.31 78 GLY A C 1
ATOM 639 O O . GLY A 1 78 ? -5.879 -14.679 -6.863 1.00 62.31 78 GLY A O 1
ATOM 640 N N . VAL A 1 79 ? -3.912 -14.678 -5.757 1.00 74.25 79 VAL A N 1
ATOM 641 C CA . VAL A 1 79 ? -3.833 -13.240 -5.455 1.00 74.25 79 VAL A CA 1
ATOM 642 C C . VAL A 1 79 ? -2.360 -12.815 -5.399 1.00 74.25 79 VAL A C 1
ATOM 644 O O . VAL A 1 79 ? -1.535 -13.518 -4.797 1.00 74.25 79 VAL A O 1
ATOM 647 N N . ASP A 1 80 ? -2.031 -11.674 -6.006 1.00 82.94 80 ASP A N 1
ATOM 648 C CA . ASP A 1 80 ? -0.745 -11.003 -5.802 1.00 82.94 80 ASP A CA 1
ATOM 649 C C . ASP A 1 80 ? -0.731 -10.287 -4.444 1.00 82.94 80 ASP A C 1
ATOM 651 O O . ASP A 1 80 ? -1.624 -9.500 -4.136 1.00 82.94 80 ASP A O 1
ATOM 655 N N . HIS A 1 81 ? 0.259 -10.589 -3.601 1.00 86.12 81 HIS A N 1
ATOM 656 C CA . HIS A 1 81 ? 0.279 -10.119 -2.209 1.00 86.12 81 HIS A CA 1
ATOM 657 C C . HIS A 1 81 ? 0.412 -8.604 -2.110 1.00 86.12 81 HIS A C 1
ATOM 659 O O . HIS A 1 81 ? -0.323 -7.979 -1.349 1.00 86.12 81 HIS A O 1
ATOM 665 N N . GLU A 1 82 ? 1.306 -8.022 -2.907 1.00 87.06 82 GLU A N 1
ATOM 666 C CA . GLU A 1 82 ? 1.632 -6.599 -2.855 1.00 87.06 82 GLU A CA 1
ATOM 667 C C . GLU A 1 82 ? 0.465 -5.750 -3.360 1.00 87.06 82 GLU A C 1
ATOM 669 O O . GLU A 1 82 ? 0.049 -4.817 -2.668 1.00 87.06 82 GLU A O 1
ATOM 674 N N . SER A 1 83 ? -0.095 -6.114 -4.520 1.00 87.25 83 SER A N 1
ATOM 675 C CA . SER A 1 83 ? -1.267 -5.450 -5.102 1.00 87.25 83 SER A CA 1
ATOM 676 C C . SER A 1 83 ? -2.484 -5.558 -4.186 1.00 87.25 83 SER A C 1
ATOM 678 O O . SER A 1 83 ? -3.182 -4.571 -3.959 1.00 87.25 83 SER A O 1
ATOM 680 N 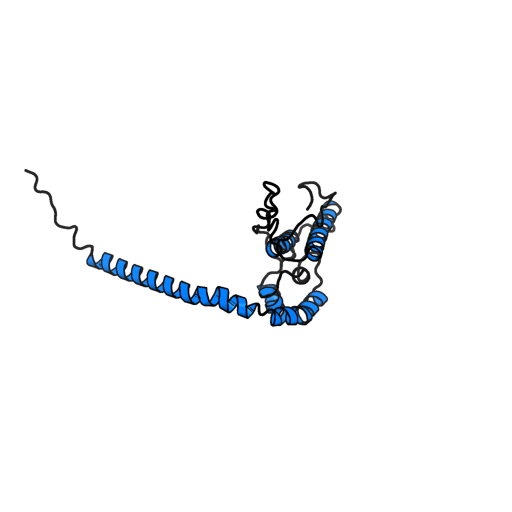N . TYR A 1 84 ? -2.705 -6.729 -3.582 1.00 89.06 84 TYR A N 1
ATOM 681 C CA . TYR A 1 84 ? -3.822 -6.939 -2.665 1.00 89.06 84 TYR A CA 1
ATOM 682 C C . TYR A 1 84 ? -3.676 -6.159 -1.357 1.00 89.06 84 TYR A C 1
ATOM 684 O O . TYR A 1 84 ? -4.621 -5.500 -0.931 1.00 89.06 84 TYR A O 1
ATOM 692 N N . ALA A 1 85 ? -2.495 -6.176 -0.731 1.00 92.19 85 ALA A N 1
ATOM 693 C CA . ALA A 1 85 ? -2.229 -5.385 0.470 1.00 92.19 85 ALA A CA 1
ATOM 694 C C . ALA A 1 85 ? -2.441 -3.886 0.211 1.00 92.19 85 ALA A C 1
ATOM 696 O O . ALA A 1 85 ? -3.053 -3.193 1.026 1.00 92.19 85 ALA A O 1
ATOM 697 N N . TYR A 1 86 ? -1.970 -3.395 -0.938 1.00 92.19 86 TYR A N 1
ATOM 698 C CA . TYR A 1 86 ? -2.133 -1.998 -1.314 1.00 92.19 86 TYR A CA 1
ATOM 699 C C . TYR A 1 86 ? -3.593 -1.640 -1.601 1.00 92.19 86 TYR A C 1
ATOM 701 O O . TYR A 1 86 ? -4.049 -0.593 -1.144 1.00 92.19 86 TYR A O 1
ATOM 709 N N . GLN A 1 87 ? -4.354 -2.512 -2.272 1.00 91.56 87 GLN A N 1
ATOM 710 C CA . GLN A 1 87 ? -5.785 -2.283 -2.475 1.00 91.56 87 GLN A CA 1
ATOM 711 C C . GLN A 1 87 ? -6.526 -2.156 -1.141 1.00 91.56 87 GLN A C 1
ATOM 713 O O . GLN A 1 87 ? -7.292 -1.216 -0.949 1.00 91.56 87 GLN A O 1
ATOM 718 N N . LEU A 1 88 ? -6.252 -3.046 -0.181 1.00 92.56 88 LEU A N 1
ATOM 719 C CA . LEU A 1 88 ? -6.855 -2.948 1.152 1.00 92.56 88 LEU A CA 1
ATOM 720 C C . LEU A 1 88 ? -6.533 -1.606 1.817 1.00 92.56 88 LEU A C 1
ATOM 722 O O . LEU A 1 88 ? -7.394 -1.008 2.462 1.00 92.56 88 LEU A O 1
ATOM 726 N N . ALA A 1 89 ? -5.308 -1.110 1.643 1.00 93.56 89 ALA A N 1
ATOM 727 C CA . ALA A 1 89 ? -4.921 0.198 2.145 1.00 93.56 89 ALA A CA 1
ATOM 728 C C . ALA A 1 89 ? -5.644 1.353 1.432 1.00 93.56 89 ALA A C 1
ATOM 730 O O . ALA A 1 89 ? -6.034 2.308 2.105 1.00 93.56 89 ALA A O 1
ATOM 731 N N . LEU A 1 90 ? -5.864 1.276 0.115 1.00 92.38 90 LEU A N 1
ATOM 732 C CA . LEU A 1 90 ? -6.665 2.254 -0.633 1.00 92.38 90 LEU A CA 1
ATOM 733 C C . LEU A 1 90 ? -8.118 2.274 -0.145 1.00 92.38 90 LEU A C 1
ATOM 735 O O . LEU A 1 90 ? -8.662 3.344 0.130 1.00 92.38 90 LEU A O 1
ATOM 739 N N . ASP A 1 91 ? -8.725 1.101 0.032 1.00 91.62 91 ASP A N 1
ATOM 740 C CA . ASP A 1 91 ? -10.122 0.955 0.457 1.00 91.62 91 ASP A CA 1
ATOM 741 C C . ASP A 1 91 ? -10.360 1.439 1.894 1.00 91.62 91 ASP A C 1
ATOM 743 O O . ASP A 1 91 ? -11.463 1.884 2.231 1.00 91.62 91 ASP A O 1
ATOM 747 N N . MET A 1 92 ? -9.328 1.364 2.740 1.00 92.62 92 MET A N 1
ATOM 748 C CA . MET A 1 92 ? -9.319 1.940 4.089 1.00 92.62 92 MET A CA 1
ATOM 749 C C . MET A 1 92 ? -9.024 3.446 4.109 1.00 92.62 92 MET A C 1
ATOM 751 O O . MET A 1 92 ? -9.289 4.092 5.122 1.00 92.62 92 MET A O 1
ATOM 755 N N . GLY A 1 93 ? -8.457 4.015 3.040 1.00 93.00 93 GLY A N 1
ATOM 756 C CA . GLY A 1 93 ? -7.907 5.375 3.063 1.00 93.00 93 GLY A CA 1
ATOM 757 C C . GLY A 1 93 ? -6.626 5.488 3.900 1.00 93.00 93 GLY A C 1
ATOM 758 O O . GLY A 1 93 ? -6.386 6.509 4.536 1.00 93.00 93 GLY A O 1
ATOM 759 N N . SER A 1 94 ? -5.821 4.425 3.931 1.00 93.81 94 SER A N 1
ATOM 760 C CA . SER A 1 94 ? -4.561 4.314 4.680 1.00 93.81 94 SER A CA 1
ATOM 761 C C . SER A 1 94 ? -3.311 4.316 3.789 1.00 93.81 94 SER A C 1
ATOM 763 O O . SER A 1 94 ? -2.193 4.209 4.294 1.00 93.81 94 SER A O 1
ATOM 765 N N . ALA A 1 95 ? -3.466 4.436 2.469 1.00 94.19 95 ALA A N 1
ATOM 766 C CA . ALA A 1 95 ? -2.353 4.536 1.527 1.00 94.19 95 ALA A CA 1
ATOM 767 C C . ALA A 1 95 ? -1.827 5.987 1.449 1.00 94.19 95 ALA A C 1
ATOM 769 O O . ALA A 1 95 ? -2.560 6.856 0.978 1.00 94.19 95 ALA A O 1
ATOM 770 N N . PRO A 1 96 ? -0.586 6.283 1.883 1.00 93.00 96 PRO A N 1
ATOM 771 C CA . PRO A 1 96 ? -0.076 7.653 1.929 1.00 93.00 96 PRO A CA 1
ATOM 772 C C . PRO A 1 96 ? 0.432 8.153 0.574 1.00 93.00 96 PRO A C 1
ATOM 774 O O . PRO A 1 96 ? 1.060 7.412 -0.186 1.00 93.00 96 PRO A O 1
ATOM 777 N N . CYS A 1 97 ? 0.252 9.451 0.318 1.00 92.12 97 CYS A N 1
ATOM 778 C CA . CYS A 1 97 ? 0.849 10.132 -0.829 1.00 92.12 97 CYS A CA 1
ATOM 779 C C . CYS A 1 97 ? 2.383 10.158 -0.744 1.00 92.12 97 CYS A C 1
ATOM 781 O O . CYS A 1 97 ? 2.956 10.462 0.305 1.00 92.12 97 CYS A O 1
ATOM 783 N N . ALA A 1 98 ? 3.062 9.930 -1.875 1.00 91.25 98 ALA A N 1
ATOM 784 C CA . ALA A 1 98 ? 4.529 9.908 -1.943 1.00 91.25 98 ALA A CA 1
ATOM 785 C C . ALA A 1 98 ? 5.165 11.197 -1.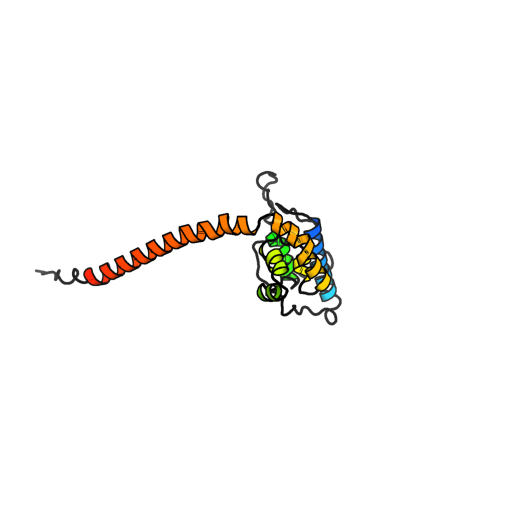390 1.00 91.25 98 ALA A C 1
ATOM 787 O O . ALA A 1 98 ? 6.141 11.151 -0.641 1.00 91.25 98 ALA A O 1
ATOM 788 N N . TRP A 1 99 ? 4.567 12.350 -1.705 1.00 90.75 99 TRP A N 1
ATOM 789 C CA . TRP A 1 99 ? 5.003 13.657 -1.210 1.00 90.75 99 TRP A CA 1
ATOM 790 C C . TRP A 1 99 ? 4.904 13.771 0.317 1.00 90.75 99 TRP A C 1
ATOM 792 O O . TRP A 1 99 ? 5.830 14.262 0.965 1.00 90.75 99 TRP A O 1
ATOM 802 N N . THR A 1 100 ? 3.815 13.270 0.906 1.00 90.62 100 THR A N 1
ATOM 803 C CA . THR A 1 100 ? 3.615 13.242 2.361 1.00 90.62 100 THR A CA 1
ATOM 804 C C . THR A 1 100 ? 4.687 12.400 3.039 1.00 90.62 100 THR A C 1
ATOM 806 O O . THR A 1 100 ? 5.280 12.832 4.026 1.00 90.62 100 THR A O 1
ATOM 809 N N . VAL A 1 101 ? 4.990 11.222 2.489 1.00 93.69 101 VAL A N 1
ATOM 810 C CA . VAL A 1 101 ? 6.032 10.344 3.037 1.00 93.69 101 VAL A CA 1
ATOM 811 C C . VAL A 1 101 ? 7.412 10.988 2.917 1.00 93.69 101 VAL A C 1
ATOM 813 O O . VAL A 1 101 ? 8.200 10.933 3.859 1.00 93.69 101 VAL A O 1
ATOM 816 N N . MET A 1 102 ? 7.700 11.643 1.792 1.00 93.25 102 MET A N 1
ATOM 817 C CA . MET A 1 102 ? 8.993 12.285 1.563 1.00 93.25 102 MET A CA 1
ATOM 818 C C . MET A 1 102 ? 9.305 13.375 2.596 1.00 93.25 102 MET A C 1
ATOM 820 O O . MET A 1 102 ? 10.439 13.459 3.070 1.00 93.25 102 MET A O 1
ATOM 824 N N . LYS A 1 103 ? 8.301 14.156 3.017 1.00 93.25 103 LYS A N 1
ATOM 825 C CA . LYS A 1 103 ? 8.456 15.177 4.070 1.00 93.25 103 LYS A CA 1
ATOM 826 C C . LYS A 1 103 ? 8.862 14.604 5.431 1.00 93.25 103 LYS A C 1
ATOM 828 O O . LYS A 1 103 ? 9.459 15.323 6.225 1.00 93.25 103 LYS A O 1
ATOM 833 N N . LYS A 1 104 ? 8.563 13.330 5.704 1.00 91.31 104 LYS A N 1
ATOM 834 C CA . LYS A 1 104 ? 8.897 12.662 6.975 1.00 91.31 104 LYS A CA 1
ATOM 835 C C . LYS A 1 104 ? 10.365 12.222 7.052 1.00 91.31 104 LYS A C 1
ATOM 837 O O . LYS A 1 104 ? 10.838 11.837 8.116 1.00 91.31 104 LYS A O 1
ATOM 842 N N . GLY A 1 105 ? 11.102 12.304 5.943 1.00 93.94 105 GLY A N 1
ATOM 843 C CA . GLY A 1 105 ? 12.546 12.096 5.901 1.00 93.94 105 GLY A CA 1
ATOM 844 C C . GLY A 1 105 ? 12.987 10.993 4.942 1.00 93.94 105 GLY A C 1
ATOM 845 O O . GLY A 1 105 ? 12.239 10.080 4.590 1.00 93.94 105 GLY A O 1
ATOM 846 N N . PHE A 1 106 ? 14.259 11.062 4.544 1.00 92.75 106 PHE A N 1
ATOM 847 C CA . PHE A 1 106 ? 14.825 10.195 3.509 1.00 92.75 106 PHE A CA 1
ATOM 848 C C . PHE A 1 106 ? 14.751 8.703 3.852 1.00 92.75 106 PHE A 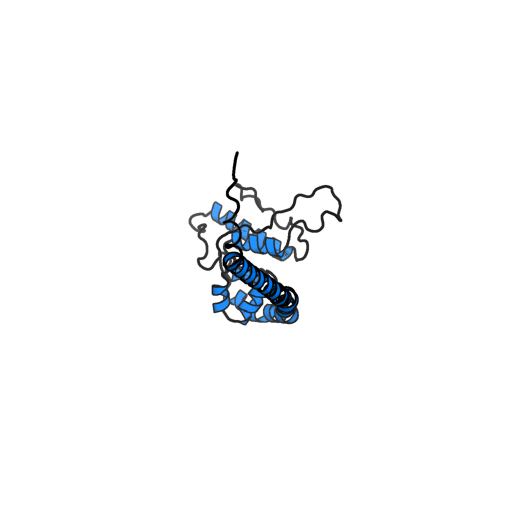C 1
ATOM 850 O O . PHE A 1 106 ? 14.402 7.902 2.992 1.00 92.75 106 PHE A O 1
ATOM 857 N N . LYS A 1 107 ? 15.043 8.312 5.102 1.00 93.19 107 LYS A N 1
ATOM 858 C CA . LYS A 1 107 ? 14.995 6.895 5.504 1.00 93.19 107 LYS A CA 1
ATOM 859 C C . LYS A 1 107 ? 13.588 6.317 5.360 1.00 93.19 107 LYS A C 1
ATOM 861 O O . LYS A 1 107 ? 13.438 5.230 4.816 1.00 93.19 107 LYS A O 1
ATOM 866 N N . ILE A 1 108 ? 12.569 7.062 5.788 1.00 94.25 108 ILE A N 1
ATOM 867 C CA . ILE A 1 108 ? 11.163 6.648 5.685 1.00 94.25 108 ILE A CA 1
ATOM 868 C C . ILE A 1 108 ? 10.758 6.548 4.223 1.00 94.25 108 ILE A C 1
ATOM 870 O O . ILE A 1 108 ? 10.198 5.534 3.816 1.00 94.25 108 ILE A O 1
ATOM 874 N N . PHE A 1 109 ? 11.096 7.561 3.426 1.00 94.31 109 PHE A N 1
ATOM 875 C CA . PHE A 1 109 ? 10.812 7.569 1.998 1.00 94.31 109 PHE A CA 1
ATOM 876 C C . PHE A 1 109 ? 11.483 6.407 1.261 1.00 94.31 109 PHE A C 1
ATOM 878 O O . PHE A 1 109 ? 10.837 5.726 0.471 1.00 94.31 109 PHE A O 1
ATOM 885 N N . TYR A 1 110 ? 12.748 6.118 1.569 1.00 91.94 110 TYR A N 1
ATOM 886 C CA . TYR A 1 110 ? 13.476 4.995 0.988 1.00 91.94 110 TYR A CA 1
ATOM 887 C C . TYR A 1 110 ? 12.840 3.651 1.367 1.00 91.94 110 TYR A C 1
ATOM 889 O O . TYR A 1 110 ? 12.578 2.831 0.492 1.00 91.94 110 TYR A O 1
ATOM 897 N N . THR A 1 111 ? 12.528 3.437 2.649 1.00 92.94 111 THR A N 1
ATOM 898 C CA . THR A 1 111 ? 11.829 2.228 3.121 1.00 92.94 111 THR A CA 1
ATOM 899 C C . THR A 1 111 ? 10.444 2.090 2.484 1.00 92.94 111 THR A C 1
ATOM 901 O O . THR A 1 111 ? 10.015 0.984 2.152 1.00 92.94 111 THR A O 1
ATOM 904 N N . TRP A 1 112 ? 9.734 3.203 2.294 1.00 93.56 112 TRP A N 1
ATOM 905 C CA . TRP A 1 112 ? 8.426 3.233 1.650 1.00 93.56 112 TRP A CA 1
ATOM 906 C C . TRP A 1 112 ? 8.503 2.885 0.161 1.00 93.56 112 TRP A C 1
ATOM 908 O O . TRP A 1 112 ? 7.738 2.035 -0.285 1.00 93.56 112 TRP A O 1
ATOM 918 N N . ALA A 1 113 ? 9.439 3.478 -0.581 1.00 90.44 113 ALA A N 1
ATOM 919 C CA . ALA A 1 113 ? 9.555 3.301 -2.026 1.00 90.44 113 ALA A CA 1
ATOM 920 C C . ALA A 1 113 ? 10.211 1.970 -2.427 1.00 90.44 113 ALA A C 1
ATOM 922 O O . ALA A 1 113 ? 9.809 1.361 -3.410 1.00 90.44 113 ALA A O 1
ATOM 923 N N . MET A 1 114 ? 11.229 1.523 -1.683 1.00 89.12 114 MET A N 1
ATOM 924 C CA . MET A 1 114 ? 12.054 0.360 -2.051 1.00 89.12 114 MET A CA 1
ATOM 925 C C . MET A 1 114 ? 11.695 -0.915 -1.283 1.00 89.12 114 MET A C 1
ATOM 927 O O . MET A 1 114 ? 12.188 -1.990 -1.616 1.00 89.12 114 MET A O 1
ATOM 931 N N . GLY A 1 115 ? 10.897 -0.809 -0.218 1.00 87.19 115 GLY A N 1
ATOM 932 C CA . GLY A 1 115 ? 10.449 -1.963 0.559 1.00 87.19 115 GLY A CA 1
ATOM 933 C C . GLY A 1 115 ? 9.159 -2.581 0.020 1.00 87.19 115 GLY A C 1
ATOM 934 O O . GLY A 1 115 ? 8.379 -1.903 -0.640 1.00 87.19 115 GLY A O 1
ATOM 935 N N . SER A 1 116 ? 8.884 -3.825 0.408 1.00 87.69 116 SER A N 1
ATOM 936 C CA . SER A 1 116 ? 7.566 -4.480 0.272 1.00 87.69 116 SER A CA 1
ATOM 937 C C . SER A 1 116 ? 6.480 -3.724 1.055 1.00 87.69 116 SER A C 1
ATOM 939 O O . SER A 1 116 ? 6.798 -2.914 1.932 1.00 87.69 116 SER A O 1
ATOM 941 N N . ASN A 1 117 ? 5.201 -3.933 0.745 1.00 90.44 117 ASN A N 1
ATOM 942 C CA . ASN A 1 117 ? 4.043 -3.344 1.418 1.00 90.44 117 ASN A CA 1
ATOM 943 C C . ASN A 1 117 ? 3.865 -3.871 2.850 1.00 90.44 117 ASN A C 1
ATOM 945 O O . ASN A 1 117 ? 2.932 -4.600 3.179 1.00 90.44 117 ASN A O 1
ATOM 949 N N . PHE A 1 118 ? 4.766 -3.448 3.737 1.00 90.19 118 PHE A N 1
ATOM 950 C CA . PHE A 1 118 ? 4.648 -3.663 5.172 1.00 90.19 118 PHE A CA 1
ATOM 951 C C . PHE A 1 118 ? 3.429 -2.920 5.727 1.00 90.19 118 PHE A C 1
ATOM 953 O O . PHE A 1 118 ? 3.236 -1.737 5.439 1.00 90.19 118 PHE A O 1
ATOM 960 N N . ASN A 1 119 ? 2.684 -3.566 6.624 1.00 93.56 119 ASN A N 1
ATOM 961 C CA . ASN A 1 119 ? 1.519 -2.966 7.284 1.00 93.56 119 ASN A CA 1
ATOM 962 C C . ASN A 1 119 ? 1.847 -1.640 7.983 1.00 93.56 119 ASN A C 1
ATOM 964 O O . ASN A 1 119 ? 1.016 -0.738 8.015 1.00 93.56 119 ASN A O 1
ATOM 968 N N . THR A 1 120 ? 3.075 -1.482 8.484 1.00 93.56 120 THR A N 1
ATOM 969 C CA . THR A 1 120 ? 3.567 -0.241 9.100 1.00 93.56 120 THR A CA 1
ATOM 970 C C . THR A 1 120 ? 3.496 0.967 8.165 1.00 93.56 120 THR A C 1
ATOM 972 O O . THR A 1 120 ? 3.198 2.061 8.639 1.00 93.56 120 THR A O 1
ATOM 975 N N . LYS A 1 121 ? 3.680 0.791 6.846 1.00 93.50 121 LYS A N 1
ATOM 976 C CA . LYS A 1 121 ? 3.535 1.876 5.857 1.00 93.50 121 LYS A CA 1
ATOM 977 C C . LYS A 1 121 ? 2.115 2.436 5.847 1.00 93.50 121 LYS A C 1
ATOM 979 O O . LYS A 1 121 ? 1.926 3.646 5.755 1.00 93.50 121 LYS A O 1
ATOM 984 N N . PHE A 1 122 ? 1.129 1.556 5.999 1.00 94.44 122 PHE A N 1
ATOM 985 C CA . PHE A 1 122 ? -0.292 1.898 6.034 1.00 94.44 122 PHE A CA 1
ATOM 986 C C . PHE A 1 122 ? -0.750 2.416 7.408 1.00 94.44 122 PHE A C 1
ATOM 988 O O . PHE A 1 122 ? -1.919 2.731 7.598 1.00 94.44 122 PHE A O 1
ATOM 995 N N . ARG A 1 123 ? 0.165 2.536 8.382 1.00 94.38 123 ARG A N 1
ATOM 996 C CA . ARG A 1 123 ? -0.083 3.195 9.676 1.00 94.38 123 ARG A CA 1
ATOM 997 C C . ARG A 1 123 ? 0.361 4.663 9.693 1.00 94.38 123 ARG A C 1
ATOM 999 O O . ARG A 1 123 ? 0.219 5.309 10.727 1.00 94.38 123 ARG A O 1
ATOM 1006 N N . LEU A 1 124 ? 0.894 5.198 8.591 1.00 93.12 124 LEU A N 1
ATOM 1007 C CA . LEU A 1 124 ? 1.299 6.609 8.491 1.00 93.12 124 LEU A CA 1
ATOM 1008 C C . LEU A 1 124 ? 0.112 7.568 8.295 1.00 93.12 124 LEU A C 1
ATOM 1010 O O . LEU A 1 124 ? 0.199 8.738 8.661 1.00 93.12 124 LEU A O 1
ATOM 1014 N N . VAL A 1 125 ? -0.981 7.090 7.699 1.00 93.12 125 VAL A N 1
ATOM 1015 C CA . VAL A 1 125 ? -2.194 7.874 7.416 1.00 93.12 125 VAL A CA 1
ATOM 1016 C C . VAL A 1 125 ? -3.442 7.005 7.590 1.00 93.12 125 VAL A C 1
ATOM 1018 O O . VAL A 1 125 ? -3.355 5.774 7.661 1.00 93.12 125 VAL A O 1
ATOM 1021 N N . GLY A 1 126 ? -4.607 7.644 7.642 1.00 92.00 126 GLY A N 1
ATOM 1022 C CA . GLY A 1 126 ? -5.894 6.955 7.660 1.00 92.00 126 GLY A CA 1
ATOM 1023 C C . GLY A 1 126 ? -6.414 6.604 9.060 1.00 92.00 126 GLY A C 1
ATOM 1024 O O . GLY A 1 126 ? -5.863 7.038 10.072 1.00 92.00 126 GLY A O 1
ATOM 1025 N N . PRO A 1 127 ? -7.484 5.798 9.147 1.00 91.75 127 PRO A N 1
ATOM 1026 C CA . PRO A 1 127 ? -8.229 5.584 10.396 1.00 91.75 127 PRO A CA 1
ATOM 1027 C C . PRO A 1 127 ? -7.430 4.870 11.490 1.00 91.75 127 PRO A C 1
ATOM 1029 O O . PRO A 1 127 ? -7.685 5.034 12.679 1.00 91.75 127 PRO A O 1
ATOM 1032 N N . TRP A 1 128 ? -6.438 4.080 11.085 1.00 92.69 128 TRP A N 1
ATOM 1033 C CA . TRP A 1 128 ? -5.619 3.256 11.971 1.00 92.69 128 TRP A CA 1
ATOM 1034 C C . TRP A 1 128 ? -4.208 3.821 12.194 1.00 92.69 128 TRP A C 1
ATOM 1036 O O . TRP A 1 128 ? -3.269 3.066 12.472 1.00 92.69 128 TRP A O 1
ATOM 1046 N N . LYS A 1 129 ? -4.055 5.138 12.029 1.00 92.88 129 LYS A N 1
ATOM 1047 C CA . LYS A 1 129 ? -2.791 5.876 12.080 1.00 92.88 129 LYS A CA 1
ATOM 1048 C C . LYS A 1 129 ? -2.064 5.721 13.417 1.00 92.88 129 LYS A C 1
ATOM 1050 O O . LYS A 1 129 ? -2.648 5.851 14.489 1.00 92.88 129 LYS A O 1
ATOM 1055 N N . ARG A 1 130 ? -0.754 5.485 13.348 1.00 93.12 130 ARG A N 1
ATOM 1056 C CA . ARG A 1 130 ? 0.154 5.387 14.499 1.00 93.12 130 ARG A CA 1
ATOM 1057 C C . ARG A 1 130 ? 1.536 5.939 14.138 1.00 93.12 130 ARG A C 1
ATOM 1059 O O . ARG A 1 130 ? 2.522 5.205 14.135 1.00 93.12 130 ARG A O 1
ATOM 1066 N N . ASN A 1 131 ? 1.576 7.234 13.816 1.00 87.31 131 ASN A N 1
ATOM 1067 C CA . ASN A 1 131 ? 2.729 7.916 13.218 1.00 87.31 131 ASN A CA 1
ATOM 1068 C C . ASN A 1 131 ? 4.054 7.651 13.920 1.00 87.31 131 ASN A C 1
ATOM 1070 O O . ASN A 1 131 ? 4.948 7.100 13.301 1.00 87.31 131 ASN A O 1
ATOM 1074 N N . GLU A 1 132 ? 4.185 8.002 15.197 1.00 91.75 132 GLU A N 1
ATOM 1075 C CA . GLU A 1 132 ? 5.484 7.959 15.883 1.00 91.75 132 GLU A CA 1
ATOM 1076 C C . GLU A 1 132 ? 6.092 6.551 15.886 1.00 91.75 132 GLU A C 1
ATOM 1078 O O . GLU A 1 132 ? 7.266 6.363 15.568 1.00 91.75 132 GLU A O 1
ATOM 1083 N N . ALA A 1 133 ? 5.271 5.535 16.170 1.00 93.94 133 ALA A N 1
ATOM 1084 C CA . ALA A 1 133 ? 5.710 4.145 16.148 1.00 93.94 133 ALA A CA 1
ATOM 1085 C C . ALA A 1 133 ? 6.029 3.675 14.720 1.00 93.94 133 ALA A C 1
ATOM 1087 O O . ALA A 1 133 ? 7.054 3.033 14.501 1.00 93.94 133 ALA A O 1
ATOM 1088 N N . ALA A 1 134 ? 5.178 4.008 13.745 1.00 93.44 134 ALA A N 1
ATOM 1089 C CA . ALA A 1 134 ? 5.384 3.631 12.350 1.00 93.44 134 ALA A CA 1
ATOM 1090 C C . ALA A 1 134 ? 6.664 4.259 11.780 1.00 93.44 134 ALA A C 1
ATOM 1092 O O . ALA A 1 134 ? 7.478 3.560 11.181 1.00 93.44 134 ALA A O 1
ATOM 1093 N N . GLU A 1 135 ? 6.882 5.549 12.026 1.00 94.69 135 GLU A N 1
ATOM 1094 C CA . GLU A 1 135 ? 8.064 6.294 11.596 1.00 94.69 135 GLU A CA 1
ATOM 1095 C C . GLU A 1 135 ? 9.337 5.744 12.247 1.00 94.69 135 GLU A C 1
ATOM 1097 O O . GLU A 1 135 ? 10.328 5.516 11.550 1.00 94.69 135 GLU A O 1
ATOM 1102 N N . ASN A 1 136 ? 9.301 5.443 13.550 1.00 95.56 136 ASN A N 1
ATOM 1103 C CA . ASN A 1 136 ? 10.435 4.858 14.265 1.00 95.56 136 ASN A CA 1
ATOM 1104 C C . ASN A 1 136 ? 10.825 3.477 13.701 1.00 95.56 136 ASN A C 1
ATOM 1106 O O . ASN A 1 136 ? 11.998 3.222 13.422 1.00 95.56 136 ASN A O 1
ATOM 1110 N N . ILE A 1 137 ? 9.844 2.601 13.457 1.00 95.06 137 ILE A N 1
ATOM 1111 C CA . ILE A 1 137 ? 10.075 1.262 12.888 1.00 95.06 137 ILE A CA 1
ATOM 1112 C C . ILE A 1 137 ? 10.568 1.363 11.434 1.00 95.06 137 ILE A C 1
ATOM 1114 O O . ILE A 1 137 ? 11.491 0.650 11.030 1.00 95.06 137 ILE A O 1
ATOM 1118 N N . MET A 1 138 ? 9.996 2.278 10.642 1.00 94.31 138 MET A N 1
ATOM 1119 C CA . MET A 1 138 ? 10.375 2.487 9.241 1.00 94.31 138 MET A CA 1
ATOM 1120 C C . MET A 1 138 ? 11.774 3.082 9.073 1.00 94.31 138 MET A C 1
ATOM 1122 O O . MET A 1 138 ? 12.469 2.713 8.125 1.00 94.31 138 MET A O 1
ATOM 1126 N N . CYS A 1 139 ? 12.195 3.972 9.975 1.00 94.50 139 CYS A N 1
ATOM 1127 C CA . CYS A 1 139 ? 13.533 4.570 9.990 1.00 94.50 139 CYS A CA 1
ATOM 1128 C C . CYS A 1 139 ? 14.634 3.615 10.453 1.00 94.50 139 CYS A C 1
ATOM 1130 O O . CYS A 1 139 ? 15.798 3.823 10.097 1.00 94.50 139 CYS A O 1
ATOM 1132 N N . ASN A 1 140 ? 14.282 2.621 11.268 1.00 94.25 140 ASN A N 1
ATOM 1133 C CA . ASN A 1 140 ? 15.235 1.738 11.928 1.00 94.25 140 ASN A CA 1
ATOM 1134 C C . ASN A 1 140 ? 15.161 0.322 11.354 1.00 94.25 140 ASN A C 1
ATOM 1136 O O . ASN A 1 140 ? 15.831 0.025 10.364 1.00 94.25 140 ASN A O 1
ATOM 1140 N N . GLU A 1 141 ? 14.351 -0.547 11.957 1.00 93.19 141 GLU A N 1
ATOM 1141 C CA . GLU A 1 141 ? 14.286 -1.977 11.639 1.00 93.19 141 GLU A CA 1
ATOM 1142 C C . GLU A 1 141 ? 14.051 -2.223 10.147 1.00 93.19 141 GLU A C 1
ATOM 1144 O O . GLU A 1 141 ? 14.844 -2.905 9.492 1.00 93.19 141 GLU A O 1
ATOM 1149 N N . LEU A 1 142 ? 13.015 -1.599 9.581 1.00 92.19 142 LEU A N 1
ATOM 1150 C CA . LEU A 1 142 ? 12.659 -1.816 8.181 1.00 92.19 142 LEU A CA 1
ATOM 1151 C C . LEU A 1 142 ? 13.662 -1.172 7.229 1.00 92.19 142 LEU A C 1
ATOM 1153 O O . LEU A 1 142 ? 13.985 -1.771 6.207 1.00 92.19 142 LEU A O 1
ATOM 1157 N N . PHE A 1 143 ? 14.220 -0.009 7.570 1.00 92.44 143 PHE A N 1
ATOM 1158 C CA . PHE A 1 143 ? 15.261 0.612 6.751 1.00 92.44 143 PHE A CA 1
ATOM 1159 C C . PHE A 1 143 ? 16.481 -0.301 6.605 1.00 92.44 143 PHE A C 1
ATOM 1161 O O . PHE A 1 143 ? 16.989 -0.486 5.499 1.00 92.44 143 PHE A O 1
ATOM 1168 N N . ASN A 1 144 ? 16.924 -0.927 7.698 1.00 91.69 144 ASN A N 1
ATOM 1169 C CA . ASN A 1 144 ? 18.059 -1.849 7.669 1.00 91.69 144 ASN A CA 1
ATOM 1170 C C . ASN A 1 144 ? 17.769 -3.094 6.813 1.00 91.69 144 ASN A C 1
ATOM 1172 O O . ASN A 1 144 ? 18.645 -3.554 6.075 1.00 91.69 144 ASN A O 1
ATOM 1176 N N . VAL A 1 145 ? 16.536 -3.608 6.852 1.00 90.12 145 VAL A N 1
ATOM 1177 C CA . VAL A 1 145 ? 16.099 -4.739 6.014 1.00 90.12 145 VAL A CA 1
ATOM 1178 C C . VAL A 1 145 ? 16.033 -4.351 4.533 1.00 90.12 145 VAL A C 1
ATOM 1180 O O . VAL A 1 145 ? 16.567 -5.067 3.680 1.00 90.12 145 VAL A O 1
ATOM 1183 N N . VAL A 1 146 ? 15.423 -3.208 4.211 1.00 89.44 146 VAL A N 1
ATOM 1184 C CA . VAL A 1 146 ? 15.269 -2.721 2.828 1.00 89.44 146 VAL A CA 1
ATOM 1185 C C . VAL A 1 146 ? 16.626 -2.371 2.213 1.00 89.44 146 VAL A C 1
ATOM 1187 O O . VAL A 1 146 ? 16.918 -2.733 1.074 1.00 89.44 146 VAL A O 1
ATOM 1190 N N . LYS A 1 147 ? 17.518 -1.751 2.992 1.00 87.62 147 LYS A N 1
ATOM 1191 C CA . LYS A 1 147 ? 18.888 -1.457 2.561 1.00 87.62 147 LYS A CA 1
ATOM 1192 C C . LYS A 1 147 ? 19.659 -2.731 2.203 1.00 87.62 147 LYS A C 1
ATOM 1194 O O . LYS A 1 147 ? 20.376 -2.744 1.207 1.00 87.62 147 LYS A O 1
ATOM 1199 N N . ARG A 1 148 ? 19.514 -3.805 2.991 1.00 86.06 148 ARG A N 1
ATOM 1200 C CA . ARG A 1 148 ? 20.216 -5.079 2.755 1.00 86.06 148 ARG A CA 1
ATOM 1201 C C . ARG A 1 148 ? 19.637 -5.878 1.589 1.00 86.06 148 ARG A C 1
ATOM 1203 O O . ARG A 1 148 ? 20.386 -6.547 0.890 1.00 86.06 148 ARG A O 1
ATOM 1210 N N . SER A 1 149 ? 18.323 -5.819 1.385 1.00 76.75 149 SER A N 1
ATOM 1211 C CA . SER A 1 149 ? 17.654 -6.510 0.270 1.00 76.75 149 SER A CA 1
ATOM 1212 C C . SER A 1 149 ? 17.982 -5.903 -1.098 1.00 76.75 149 SER A C 1
ATOM 1214 O O . SER A 1 149 ? 17.721 -6.532 -2.118 1.00 76.75 149 SER A O 1
ATOM 1216 N N . GLY A 1 150 ? 18.622 -4.728 -1.133 1.00 70.31 150 GLY A N 1
ATOM 1217 C CA . GLY A 1 150 ? 19.168 -4.160 -2.360 1.00 70.31 150 GLY A CA 1
ATOM 1218 C C . GLY A 1 150 ? 18.097 -3.630 -3.307 1.00 70.31 150 GLY A C 1
ATOM 1219 O O . GLY A 1 150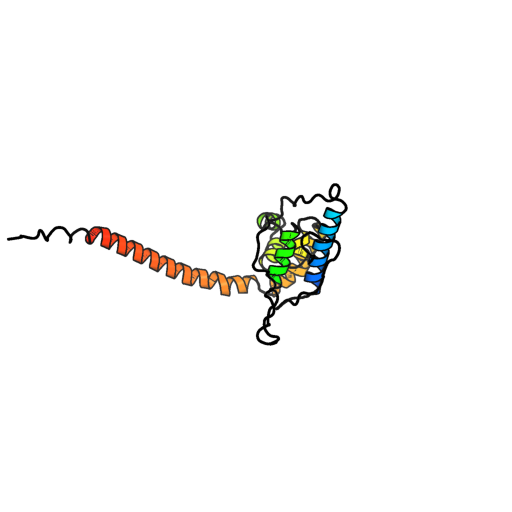 ? 18.338 -3.596 -4.508 1.00 70.31 150 GLY A O 1
ATOM 1220 N N . GLY A 1 151 ? 16.933 -3.200 -2.800 1.00 71.56 151 GLY A N 1
ATOM 1221 C CA . GLY A 1 151 ? 15.811 -2.736 -3.633 1.00 71.56 151 GLY A CA 1
ATOM 1222 C C . GLY A 1 151 ? 16.214 -1.694 -4.686 1.00 71.56 151 GLY A C 1
ATOM 1223 O O . GLY A 1 151 ? 15.792 -1.778 -5.836 1.00 71.56 151 GLY A O 1
ATOM 1224 N N . PHE A 1 152 ? 17.142 -0.790 -4.348 1.00 76.81 152 PHE A N 1
ATOM 1225 C CA . PHE A 1 152 ? 17.701 0.160 -5.316 1.00 76.81 152 PHE A CA 1
ATOM 1226 C C . PHE A 1 152 ? 18.545 -0.502 -6.414 1.00 76.81 152 PHE A C 1
ATOM 1228 O O . PHE A 1 152 ? 18.472 -0.089 -7.564 1.00 76.81 152 PHE A O 1
ATOM 1235 N N . VAL A 1 153 ? 19.329 -1.532 -6.087 1.00 78.00 153 VAL A N 1
ATOM 1236 C CA . VAL A 1 153 ? 20.119 -2.281 -7.077 1.00 78.00 153 VAL A CA 1
ATOM 1237 C C . VAL A 1 153 ? 19.184 -2.971 -8.063 1.00 78.00 153 VAL A C 1
ATOM 1239 O O . VAL A 1 153 ? 19.409 -2.885 -9.268 1.00 78.00 153 VAL A O 1
ATOM 1242 N N . TYR A 1 154 ? 18.102 -3.583 -7.573 1.00 76.94 154 TYR A N 1
ATOM 1243 C CA . TYR A 1 154 ? 17.083 -4.186 -8.432 1.00 76.94 154 TYR A CA 1
ATOM 1244 C C . TYR A 1 154 ? 16.407 -3.143 -9.329 1.00 76.94 154 TYR A C 1
ATOM 1246 O O . TYR A 1 154 ? 16.366 -3.328 -10.542 1.00 76.94 154 TYR A O 1
ATOM 1254 N N . LEU A 1 155 ? 15.957 -2.014 -8.774 1.00 80.88 155 LEU A N 1
ATOM 1255 C CA . LEU A 1 155 ? 15.346 -0.947 -9.571 1.00 80.88 155 LEU A CA 1
ATOM 1256 C C . LEU A 1 155 ? 16.316 -0.395 -10.629 1.00 80.88 155 LEU A C 1
ATOM 1258 O O . LEU A 1 155 ? 15.944 -0.198 -11.786 1.00 80.88 155 LEU A O 1
ATOM 1262 N N . ALA A 1 156 ? 17.571 -0.158 -10.249 1.00 83.44 156 ALA A N 1
ATOM 1263 C CA . ALA A 1 156 ? 18.575 0.395 -11.145 1.00 83.44 156 ALA A CA 1
ATOM 1264 C C . ALA A 1 156 ? 18.904 -0.561 -12.299 1.00 83.44 156 ALA A C 1
ATOM 1266 O O . ALA A 1 156 ? 18.967 -0.139 -13.451 1.00 83.44 156 ALA A O 1
ATOM 1267 N N . THR A 1 157 ? 19.089 -1.845 -11.998 1.00 84.75 157 THR A N 1
ATOM 1268 C CA . THR A 1 157 ? 19.531 -2.842 -12.983 1.00 84.75 157 THR A CA 1
ATOM 1269 C C . THR A 1 157 ? 18.399 -3.365 -13.859 1.00 84.75 157 THR A C 1
ATOM 1271 O O . THR A 1 157 ? 18.604 -3.510 -15.059 1.00 84.75 157 THR A O 1
ATOM 1274 N N . TYR A 1 158 ? 17.211 -3.615 -13.301 1.00 81.06 158 TYR A N 1
ATOM 1275 C CA . TYR A 1 158 ? 16.096 -4.211 -14.045 1.00 81.06 158 TYR A CA 1
ATOM 1276 C C . TYR A 1 158 ? 15.140 -3.187 -14.653 1.00 81.06 158 TYR A C 1
ATOM 1278 O O . TYR A 1 158 ? 14.466 -3.510 -15.627 1.00 81.06 158 TYR A O 1
ATOM 1286 N N . THR A 1 159 ? 15.091 -1.960 -14.129 1.00 85.50 159 THR A N 1
ATOM 1287 C CA . THR A 1 159 ? 14.171 -0.929 -14.633 1.00 85.50 159 THR A CA 1
ATOM 1288 C C . THR A 1 159 ? 14.924 0.225 -15.276 1.00 85.50 159 THR A C 1
ATOM 1290 O O . THR A 1 159 ? 14.738 0.483 -16.463 1.00 85.50 159 THR A O 1
ATOM 1293 N N . LEU A 1 160 ? 15.798 0.912 -14.533 1.00 89.00 160 LEU A N 1
ATOM 1294 C CA . LEU A 1 160 ? 16.435 2.137 -15.033 1.00 89.00 160 LEU A CA 1
ATOM 1295 C C . LEU A 1 160 ? 17.403 1.863 -16.185 1.00 89.00 160 LEU A C 1
ATOM 1297 O O . LEU A 1 160 ? 17.357 2.569 -17.187 1.00 89.00 160 LEU A O 1
ATOM 1301 N N . ALA A 1 161 ? 18.253 0.839 -16.080 1.00 91.19 161 ALA A N 1
ATOM 1302 C CA . ALA A 1 161 ? 19.209 0.520 -17.137 1.00 91.19 161 ALA A CA 1
ATOM 1303 C C . ALA A 1 161 ? 18.515 0.117 -18.457 1.00 91.19 161 ALA A C 1
ATOM 1305 O O . ALA A 1 161 ? 18.814 0.742 -19.476 1.00 91.19 161 ALA A O 1
ATOM 1306 N N . PRO A 1 162 ? 17.539 -0.816 -18.481 1.00 91.19 162 PRO A N 1
ATOM 1307 C CA . PRO A 1 162 ? 16.780 -1.108 -19.694 1.00 91.19 162 PRO A CA 1
ATOM 1308 C C . PRO A 1 162 ? 16.022 0.106 -20.221 1.00 91.19 162 PRO A C 1
ATOM 1310 O O . PRO A 1 162 ? 16.035 0.350 -21.423 1.00 91.19 162 PRO A O 1
ATOM 1313 N N . PHE A 1 163 ? 15.406 0.901 -19.343 1.00 92.88 163 PHE A N 1
ATOM 1314 C CA . PHE A 1 163 ? 14.683 2.098 -19.761 1.00 92.88 163 PHE A CA 1
ATOM 1315 C C . PHE A 1 163 ? 15.603 3.119 -20.436 1.00 92.88 163 PHE A C 1
ATOM 1317 O O . PHE A 1 163 ? 15.253 3.660 -21.479 1.00 92.88 163 PHE A O 1
ATOM 1324 N N . LEU A 1 164 ? 16.801 3.352 -19.897 1.00 93.62 164 LEU A N 1
ATOM 1325 C CA . LEU A 1 164 ? 17.772 4.258 -20.508 1.00 93.62 164 LEU A CA 1
ATOM 1326 C C . LEU A 1 164 ? 18.290 3.710 -21.840 1.00 93.62 164 LEU A C 1
ATOM 1328 O O . LEU A 1 164 ? 18.347 4.453 -22.815 1.00 93.62 164 LEU A O 1
ATOM 1332 N N . ILE A 1 165 ? 18.620 2.421 -21.919 1.00 93.50 165 ILE A N 1
ATOM 1333 C CA . ILE A 1 165 ? 19.149 1.813 -23.147 1.00 93.50 165 ILE A CA 1
ATOM 1334 C C . ILE A 1 165 ? 18.067 1.782 -24.234 1.00 93.50 165 ILE A C 1
ATOM 1336 O O . ILE A 1 165 ? 18.221 2.389 -25.292 1.00 93.50 165 ILE A O 1
ATOM 1340 N N . PHE A 1 166 ? 16.937 1.127 -23.975 1.00 94.12 166 PHE A N 1
ATOM 1341 C CA . PHE A 1 166 ? 15.879 0.966 -24.972 1.00 94.12 166 PHE A CA 1
ATOM 1342 C C . PHE A 1 166 ? 15.107 2.261 -25.226 1.00 94.12 166 PHE A C 1
ATOM 1344 O O . PHE A 1 166 ? 14.674 2.505 -26.354 1.00 94.12 166 PHE A O 1
ATOM 1351 N N . GLY A 1 167 ? 14.962 3.117 -24.214 1.00 93.00 167 GLY A N 1
ATOM 1352 C CA . GLY A 1 167 ? 14.333 4.427 -24.356 1.00 93.00 167 GLY A CA 1
ATOM 1353 C C . GLY A 1 167 ? 15.149 5.357 -25.247 1.00 93.00 167 GLY A C 1
ATOM 1354 O O . GLY A 1 167 ? 14.592 5.948 -26.170 1.00 93.00 167 GLY A O 1
ATOM 1355 N N . THR A 1 168 ? 16.472 5.428 -25.054 1.00 94.25 168 THR A N 1
ATOM 1356 C CA . THR A 1 168 ? 17.337 6.241 -25.930 1.00 94.25 168 THR A CA 1
ATOM 1357 C C . THR A 1 168 ? 17.392 5.693 -27.354 1.00 94.25 168 THR A C 1
ATOM 1359 O O . THR A 1 168 ? 17.290 6.475 -28.298 1.00 94.25 168 THR A O 1
ATOM 1362 N N . MET A 1 169 ? 17.450 4.367 -27.535 1.00 94.69 169 MET A N 1
ATOM 1363 C CA . MET A 1 169 ? 17.350 3.744 -28.863 1.00 94.69 169 MET A CA 1
ATOM 1364 C C . MET A 1 169 ? 16.026 4.083 -29.557 1.00 94.69 169 MET A C 1
ATOM 1366 O O . MET A 1 169 ? 16.020 4.473 -30.724 1.00 94.69 169 MET A O 1
ATOM 1370 N N . SER A 1 170 ? 14.905 3.985 -28.837 1.00 94.38 170 SER A N 1
ATOM 1371 C CA . SER A 1 170 ? 13.581 4.315 -29.374 1.00 94.38 170 SER A CA 1
ATOM 1372 C C . SER A 1 170 ? 13.491 5.792 -29.755 1.00 94.38 170 SER A C 1
ATOM 1374 O O . SER A 1 170 ? 13.041 6.116 -30.851 1.00 94.38 170 SER A O 1
ATOM 1376 N N . MET A 1 171 ? 13.979 6.695 -28.897 1.00 94.31 171 MET A N 1
ATOM 1377 C CA . MET A 1 171 ? 14.043 8.128 -29.199 1.00 94.31 171 MET A CA 1
ATOM 1378 C C . MET A 1 171 ? 14.886 8.424 -30.442 1.00 94.31 171 MET A C 1
ATOM 1380 O O . MET A 1 171 ? 14.469 9.228 -31.273 1.00 94.31 171 MET A O 1
ATOM 1384 N N . ALA A 1 172 ? 16.040 7.771 -30.597 1.00 95.25 172 ALA A N 1
ATOM 1385 C CA . ALA A 1 172 ? 16.899 7.946 -31.765 1.00 95.25 172 ALA A CA 1
ATOM 1386 C C . ALA A 1 172 ? 16.201 7.494 -33.058 1.00 95.25 172 ALA A C 1
ATOM 1388 O O . ALA A 1 172 ? 16.254 8.203 -34.063 1.00 95.25 172 ALA A O 1
ATOM 1389 N N . LEU A 1 173 ? 15.491 6.361 -33.022 1.00 94.12 173 LEU A N 1
ATOM 1390 C CA . LEU A 1 173 ? 14.699 5.883 -34.157 1.00 94.12 173 LEU A CA 1
ATOM 1391 C C . LEU A 1 173 ? 13.566 6.854 -34.507 1.00 94.12 173 LEU A C 1
ATOM 1393 O O . LEU A 1 173 ? 13.407 7.200 -35.676 1.00 94.12 173 LEU A O 1
ATOM 1397 N N . TYR A 1 174 ? 12.816 7.346 -33.518 1.00 93.81 174 TYR A N 1
ATOM 1398 C CA . TYR A 1 174 ? 11.759 8.335 -33.757 1.00 93.81 174 TYR A CA 1
ATOM 1399 C C . TYR A 1 174 ? 12.308 9.647 -34.323 1.00 93.81 174 TYR A C 1
ATOM 1401 O O . TYR A 1 174 ? 11.728 10.194 -35.260 1.00 93.81 174 TYR A O 1
ATOM 1409 N N . ALA A 1 175 ? 13.439 10.131 -33.806 1.00 94.06 175 ALA A N 1
ATOM 1410 C CA . ALA A 1 175 ? 14.105 11.317 -34.331 1.00 94.06 175 ALA A CA 1
ATOM 1411 C C . ALA A 1 175 ? 14.553 11.108 -35.786 1.00 94.06 175 ALA A C 1
ATOM 1413 O O . ALA A 1 175 ? 14.313 11.966 -36.634 1.00 94.06 175 ALA A O 1
ATOM 1414 N N . TRP A 1 176 ? 15.133 9.946 -36.100 1.00 94.00 176 TRP A N 1
ATOM 1415 C CA . TRP A 1 176 ? 15.531 9.591 -37.462 1.00 94.00 176 TRP A CA 1
ATOM 1416 C C . TRP A 1 176 ? 14.338 9.540 -38.424 1.00 94.00 176 TRP A C 1
ATOM 1418 O O . TRP A 1 176 ? 14.386 10.146 -39.494 1.00 94.00 176 TRP A O 1
ATOM 1428 N N . PHE A 1 177 ? 13.239 8.885 -38.037 1.00 92.75 177 PHE A N 1
ATOM 1429 C CA . PHE A 1 177 ? 12.013 8.852 -38.839 1.00 92.75 177 PHE A CA 1
ATOM 1430 C C . PHE A 1 177 ? 11.403 10.241 -39.031 1.00 92.75 177 PHE A C 1
ATOM 1432 O O . PHE A 1 177 ? 10.953 10.560 -40.129 1.00 92.75 177 PHE A O 1
ATOM 1439 N N . ALA A 1 178 ? 11.410 11.088 -37.999 1.00 90.69 178 ALA A N 1
ATOM 1440 C CA . ALA A 1 178 ? 10.927 12.461 -38.104 1.00 90.69 178 ALA A CA 1
ATOM 1441 C C . ALA A 1 178 ? 11.767 13.280 -39.095 1.00 90.69 178 ALA A C 1
ATOM 1443 O O . ALA A 1 178 ? 11.206 13.972 -39.943 1.00 90.69 178 ALA A O 1
ATOM 1444 N N . ILE A 1 179 ? 13.097 13.149 -39.045 1.00 92.06 179 ILE A N 1
ATOM 1445 C CA . ILE A 1 179 ? 14.013 13.792 -39.996 1.00 92.06 179 ILE A CA 1
ATOM 1446 C C . ILE A 1 179 ? 13.755 13.272 -41.412 1.00 92.06 179 ILE A C 1
ATOM 1448 O O . ILE A 1 179 ? 13.592 14.069 -42.333 1.00 92.06 179 ILE A O 1
ATOM 1452 N N . TYR A 1 180 ? 13.658 11.954 -41.596 1.00 91.12 180 TYR A N 1
ATOM 1453 C CA . TYR A 1 180 ? 13.377 11.356 -42.900 1.00 91.12 180 TYR A CA 1
ATOM 1454 C C . TYR A 1 180 ? 12.042 11.840 -43.478 1.00 91.12 180 TYR A C 1
ATOM 1456 O O . TYR A 1 180 ? 11.993 12.263 -44.630 1.00 91.12 180 TYR A O 1
ATOM 1464 N N . ASN A 1 181 ? 10.976 11.855 -42.676 1.00 87.19 181 ASN A N 1
ATOM 1465 C CA . ASN A 1 181 ? 9.664 12.348 -43.094 1.00 87.19 181 ASN A CA 1
ATOM 1466 C C . ASN A 1 181 ? 9.690 13.844 -43.426 1.00 87.19 181 ASN A C 1
ATOM 1468 O O . ASN A 1 181 ? 9.062 14.262 -44.398 1.00 87.19 181 ASN A O 1
ATOM 1472 N N . LEU A 1 182 ? 10.450 14.650 -42.678 1.00 88.12 182 LEU A N 1
ATOM 1473 C CA . LEU A 1 182 ? 10.656 16.064 -42.989 1.00 88.12 182 LEU A CA 1
ATOM 1474 C C . LEU A 1 182 ? 11.344 16.219 -44.354 1.00 88.12 182 LEU A C 1
ATOM 1476 O O . LEU A 1 182 ? 10.838 16.934 -45.218 1.00 88.12 182 LEU A O 1
ATOM 1480 N N . PHE A 1 183 ? 12.439 15.492 -44.592 1.00 86.31 183 PHE A N 1
ATOM 1481 C CA . PHE A 1 183 ? 13.143 15.498 -45.877 1.00 86.31 183 PHE A CA 1
ATOM 1482 C C . PHE A 1 183 ? 12.257 15.009 -47.028 1.00 86.31 183 PHE A C 1
ATOM 1484 O O . PHE A 1 183 ? 12.199 15.662 -48.069 1.00 86.31 183 PHE A O 1
ATOM 1491 N N . ALA A 1 184 ? 11.518 13.916 -46.836 1.00 82.44 184 ALA A N 1
ATOM 1492 C CA . ALA A 1 184 ? 10.581 13.383 -47.818 1.00 82.44 184 ALA A CA 1
ATOM 1493 C C . ALA A 1 184 ? 9.424 14.354 -48.100 1.00 82.44 184 ALA A C 1
ATOM 1495 O O . ALA A 1 184 ? 9.010 14.488 -49.245 1.00 82.44 184 ALA A O 1
ATOM 1496 N N . SER A 1 185 ? 8.934 15.096 -47.105 1.00 78.94 185 SER A N 1
ATOM 1497 C CA . SER A 1 185 ? 7.898 16.117 -47.311 1.00 78.94 185 SER A CA 1
ATOM 1498 C C . SER A 1 185 ? 8.421 17.359 -48.049 1.00 78.94 185 SER A C 1
ATOM 1500 O O . SER A 1 185 ? 7.714 17.918 -48.890 1.00 78.94 185 SER A O 1
ATOM 1502 N N . CYS A 1 186 ? 9.674 17.754 -47.800 1.00 76.06 186 CYS A N 1
ATOM 1503 C CA . CYS A 1 186 ? 10.324 18.888 -48.459 1.00 76.06 186 CYS A CA 1
ATOM 1504 C C . CYS A 1 186 ? 10.762 18.572 -49.900 1.00 76.06 186 CYS A C 1
ATOM 1506 O O . CYS A 1 186 ? 10.663 19.440 -50.765 1.00 76.06 186 CYS A O 1
ATOM 1508 N N . PHE A 1 187 ? 11.222 17.347 -50.182 1.00 66.44 187 PHE A N 1
ATOM 1509 C CA . PHE A 1 187 ? 11.718 16.946 -51.509 1.00 66.44 187 PHE A CA 1
ATOM 1510 C C . PHE A 1 187 ? 10.729 16.107 -52.336 1.00 66.44 187 PHE A C 1
ATOM 1512 O O . PHE A 1 187 ? 10.743 16.183 -53.563 1.00 66.44 187 PHE A O 1
ATOM 1519 N N . GLY A 1 188 ? 9.839 15.342 -51.703 1.00 58.47 188 GLY A N 1
ATOM 1520 C CA . GLY A 1 188 ? 8.862 14.466 -52.365 1.00 58.47 188 GLY A CA 1
ATOM 1521 C C . GLY A 1 188 ? 7.647 15.192 -52.945 1.00 58.47 188 GLY A C 1
ATOM 1522 O O . GLY A 1 188 ? 6.941 14.639 -53.783 1.00 58.47 188 GLY A O 1
ATOM 1523 N N . ARG A 1 189 ? 7.433 16.470 -52.606 1.00 50.75 189 ARG A N 1
ATOM 1524 C CA . ARG A 1 189 ? 6.338 17.290 -53.159 1.00 50.75 189 ARG A CA 1
ATOM 1525 C C . ARG A 1 189 ? 6.577 17.764 -54.604 1.00 50.75 189 ARG A C 1
ATOM 1527 O O . ARG A 1 189 ? 5.815 18.578 -55.115 1.00 50.75 189 ARG A O 1
ATOM 1534 N N . ARG A 1 190 ? 7.630 17.271 -55.271 1.00 45.53 190 ARG A N 1
ATOM 1535 C CA . ARG A 1 190 ? 8.037 17.691 -56.624 1.00 45.53 190 ARG A CA 1
ATOM 1536 C C . ARG A 1 190 ? 7.686 16.709 -57.748 1.00 45.53 190 ARG A C 1
ATOM 1538 O O . ARG A 1 190 ? 7.986 17.027 -58.892 1.00 45.53 190 ARG A O 1
ATOM 1545 N N . SER A 1 191 ? 7.052 15.564 -57.465 1.00 45.84 191 SER A N 1
ATOM 1546 C CA . SER A 1 191 ? 6.832 14.515 -58.483 1.00 45.84 191 SER A CA 1
ATOM 1547 C C . SER A 1 191 ? 5.371 14.225 -58.868 1.00 45.84 191 SER A C 1
ATOM 1549 O O . SER A 1 191 ? 5.138 13.296 -59.636 1.00 45.84 191 SER A O 1
ATOM 1551 N N . GLU A 1 192 ? 4.392 15.022 -58.425 1.00 48.03 192 GLU A N 1
ATOM 1552 C CA . GLU A 1 192 ? 2.978 14.870 -58.839 1.00 48.03 192 GLU A CA 1
ATOM 1553 C C . GLU A 1 192 ? 2.415 16.093 -59.590 1.00 48.03 192 GLU A C 1
ATOM 1555 O O . GLU A 1 192 ? 1.228 16.397 -59.536 1.00 48.03 192 GLU A O 1
ATOM 1560 N N . ALA A 1 193 ? 3.257 16.805 -60.340 1.00 42.75 193 ALA A N 1
ATOM 1561 C CA . ALA A 1 193 ? 2.812 17.831 -61.286 1.00 42.75 193 ALA A CA 1
ATOM 1562 C C . ALA A 1 193 ? 3.321 17.488 -62.691 1.00 42.75 193 ALA A C 1
ATOM 1564 O O . ALA A 1 193 ? 4.247 18.116 -63.194 1.00 42.75 193 ALA A O 1
ATOM 1565 N N . GLY A 1 194 ? 2.773 16.440 -63.315 1.00 43.38 194 GLY A N 1
ATOM 1566 C CA . GLY A 1 194 ? 3.276 16.043 -64.632 1.00 43.38 194 GLY A CA 1
ATOM 1567 C C . GLY A 1 194 ? 2.646 14.835 -65.311 1.00 43.38 194 GLY A C 1
ATOM 1568 O O . GLY A 1 194 ? 3.344 14.157 -66.047 1.00 43.38 194 GLY A O 1
ATOM 1569 N N . THR A 1 195 ? 1.363 14.534 -65.115 1.00 43.28 195 THR A N 1
ATOM 1570 C CA . THR A 1 195 ? 0.639 13.619 -66.022 1.00 43.28 195 THR A CA 1
ATOM 1571 C C . THR A 1 195 ? -0.779 14.128 -66.267 1.00 43.28 195 THR A C 1
ATOM 1573 O O . THR A 1 195 ? -1.783 13.551 -65.855 1.00 43.28 195 THR A O 1
ATOM 1576 N N . SER A 1 196 ? -0.858 15.258 -66.977 1.00 40.00 196 SER A N 1
ATOM 1577 C CA . SER A 1 196 ? -2.072 15.652 -67.690 1.00 40.00 196 SER A CA 1
ATOM 1578 C C . SER A 1 196 ? -2.308 14.652 -68.823 1.00 40.00 196 SER A C 1
ATOM 1580 O O . SER A 1 196 ? -1.563 14.601 -69.802 1.00 40.00 196 SER A O 1
ATOM 1582 N N . LYS A 1 197 ? -3.332 13.815 -68.645 1.00 42.34 197 LYS A N 1
ATOM 1583 C CA . LYS A 1 197 ? -3.864 12.895 -69.650 1.00 42.34 197 LYS A CA 1
ATOM 1584 C C . LYS A 1 197 ? -4.273 13.675 -70.902 1.00 42.34 197 LYS A C 1
ATOM 1586 O O . LYS A 1 197 ? -5.271 14.392 -70.888 1.00 42.34 197 LYS A O 1
ATOM 1591 N N . THR A 1 198 ? -3.565 13.472 -72.007 1.00 43.09 198 THR A N 1
ATOM 1592 C CA . THR A 1 198 ? -4.074 13.802 -73.341 1.00 43.09 198 THR A CA 1
ATOM 1593 C C . THR A 1 198 ? -5.061 12.707 -73.746 1.00 43.09 198 THR A C 1
ATOM 1595 O O . THR A 1 198 ? -4.668 11.578 -74.024 1.00 43.09 198 THR A O 1
ATOM 1598 N N . ARG A 1 199 ? -6.358 13.024 -73.713 1.00 41.47 199 ARG A N 1
ATOM 1599 C CA . ARG A 1 199 ? -7.441 12.176 -74.224 1.00 41.47 199 ARG A CA 1
ATOM 1600 C C . ARG A 1 199 ? -7.745 12.635 -75.655 1.00 41.47 199 ARG A C 1
ATOM 1602 O O . ARG A 1 199 ? -8.162 13.776 -75.839 1.00 41.47 199 ARG A O 1
ATOM 1609 N N . LYS A 1 200 ? -7.484 11.773 -76.637 1.00 41.41 200 LYS A N 1
ATOM 1610 C CA . LYS A 1 200 ? -8.185 11.757 -77.928 1.00 41.41 200 LYS A CA 1
ATOM 1611 C C . LYS A 1 200 ? -9.189 10.616 -77.888 1.00 41.41 200 LYS A C 1
ATOM 1613 O O . LYS A 1 200 ? -8.880 9.616 -77.200 1.00 41.41 200 LYS A O 1
#

Secondary structure (DSSP, 8-state):
--BTTB-SS---S---BSSS-HHHHHHHHHHHHHHHHHHHH-TTTS--PPPTTBPPP---S-------SS-TTTTS-SB-HHHHHHHHHHHHT--B-HHHHHHT-HHHHHHHHHS---GGGGGSSSTT--HHHHHHHHHTHHHHHHHHHTHHHHIIIIIIHHHHHHHHHHHHHHHHHHHHHHHHHHHGGGSSS-------

pLDDT: mean 83.45, std 15.41, range [40.0, 96.31]